Protein AF-A0A0N4TDL9-F1 (afdb_monomer)

pLDDT: mean 81.54, std 11.07, range [31.95, 94.56]

Nearest PDB structures (foldseek):
  3tzg-assembly2_B  TM=3.498E-01  e=4.720E-01  Phocaeicola vulgatus ATCC 8482
  3tzg-assembly1_A  TM=3.501E-01  e=1.257E+00  Phocaeicola vulgatus ATCC 8482
  9e9r-assembly1_A  TM=4.525E-01  e=6.642E+00  Homo sapiens
  6ehc-assembly1_A  TM=2.429E-01  e=1.605E+00  Vibrio cholerae O395

Secondary structure (DSSP, 8-state):
----S----EEEEEEETTTTEEEEEEE-SS-EEEEEEEEEEETTEEEEEEEEEEEEETTEEEEEEEEEEEEE-SSEEEEEEEEEE-TT-SS--EEEEEEEEETTTTEEEEEEEEESSSSS-EEEEEEEETTTTEEEEEEEEE-SSEEEEEEEEEEEETTTEEEEEEEEEEEETTSPPEEEEEEEEE------

Structure (mmCIF, N/CA/C/O backbone):
data_AF-A0A0N4TDL9-F1
#
_entry.id   AF-A0A0N4TDL9-F1
#
loop_
_atom_site.group_PDB
_atom_site.id
_atom_site.type_symbol
_atom_site.label_atom_id
_atom_site.label_alt_id
_atom_site.label_comp_id
_atom_site.label_asym_id
_atom_site.label_entity_id
_atom_site.label_seq_id
_atom_site.pdbx_PDB_ins_code
_atom_site.Cartn_x
_atom_site.Cartn_y
_atom_site.Cartn_z
_atom_site.occupancy
_atom_site.B_iso_or_equiv
_atom_site.auth_seq_id
_atom_site.auth_comp_id
_atom_site.auth_asym_id
_atom_site.auth_atom_id
_atom_site.pdbx_PDB_model_num
ATOM 1 N N . PRO A 1 1 ? -12.639 6.638 -29.081 1.00 31.95 1 PRO A N 1
ATOM 2 C CA . PRO A 1 1 ? -12.312 5.219 -29.377 1.00 31.95 1 PRO A CA 1
ATOM 3 C C . PRO A 1 1 ? -10.874 5.099 -29.918 1.00 31.95 1 PRO A C 1
ATOM 5 O O . PRO A 1 1 ? -10.588 5.668 -30.962 1.00 31.95 1 PRO A O 1
ATOM 8 N N . GLY A 1 2 ? -9.960 4.449 -29.181 1.00 37.47 2 GLY A N 1
ATOM 9 C CA . GLY A 1 2 ? -8.575 4.229 -29.645 1.00 37.47 2 GLY A CA 1
ATOM 10 C C . GLY A 1 2 ? -7.438 4.564 -28.669 1.00 37.47 2 GLY A C 1
ATOM 11 O O . GLY A 1 2 ? -6.283 4.583 -29.080 1.00 37.47 2 GLY A O 1
ATOM 12 N N . SER A 1 3 ? -7.702 4.826 -27.384 1.00 38.72 3 SER A N 1
ATOM 13 C CA . SER A 1 3 ? -6.607 4.995 -26.418 1.00 38.72 3 SER A CA 1
ATOM 14 C C . SER A 1 3 ? -6.034 3.618 -26.059 1.00 38.72 3 SER A C 1
ATOM 16 O O . SER A 1 3 ? -6.707 2.830 -25.406 1.00 38.72 3 SER A O 1
ATOM 18 N N . LYS A 1 4 ? -4.795 3.331 -26.486 1.00 46.41 4 LYS A N 1
ATOM 19 C CA . LYS A 1 4 ? -4.011 2.137 -26.092 1.00 46.41 4 LYS A CA 1
ATOM 20 C C . LYS A 1 4 ? -3.550 2.165 -24.623 1.00 46.41 4 LYS A C 1
ATOM 22 O O . LYS A 1 4 ? -2.832 1.274 -24.191 1.00 46.41 4 LYS A O 1
ATOM 27 N N . ILE A 1 5 ? -3.926 3.201 -23.876 1.00 48.03 5 ILE A N 1
ATOM 28 C CA . ILE A 1 5 ? -3.503 3.435 -22.498 1.00 48.03 5 ILE A CA 1
ATOM 29 C C . ILE A 1 5 ? -4.694 3.106 -21.605 1.00 48.03 5 ILE A C 1
ATOM 31 O O . ILE A 1 5 ? -5.727 3.777 -21.670 1.00 48.03 5 ILE A O 1
ATOM 35 N N . ASN A 1 6 ? -4.554 2.065 -20.786 1.00 52.72 6 ASN A N 1
ATOM 36 C CA . ASN A 1 6 ? -5.502 1.782 -19.718 1.00 52.72 6 ASN A CA 1
ATOM 37 C C . ASN A 1 6 ? -5.513 2.989 -18.771 1.00 52.72 6 ASN A C 1
ATOM 39 O O . ASN A 1 6 ? -4.489 3.298 -18.189 1.00 52.72 6 ASN A O 1
ATOM 43 N N . ARG A 1 7 ? -6.633 3.706 -18.634 1.00 57.78 7 ARG A N 1
ATOM 44 C CA . ARG A 1 7 ? -6.722 4.902 -17.767 1.00 57.78 7 ARG A CA 1
ATOM 45 C C . ARG A 1 7 ? -7.105 4.564 -16.324 1.00 57.78 7 ARG A C 1
ATOM 47 O O . ARG A 1 7 ? -7.424 5.463 -15.553 1.00 57.78 7 ARG A O 1
ATOM 54 N N . LYS A 1 8 ? -7.130 3.276 -15.972 1.00 66.06 8 LYS A N 1
ATOM 55 C CA . LYS A 1 8 ? -7.526 2.811 -14.646 1.00 66.06 8 LYS A CA 1
ATOM 56 C C . LYS A 1 8 ? -6.423 3.107 -13.630 1.00 66.06 8 LYS A C 1
ATOM 58 O O . LYS A 1 8 ? -5.281 2.689 -13.813 1.00 66.06 8 LYS A O 1
ATOM 63 N N . ILE A 1 9 ? -6.802 3.790 -12.556 1.00 62.84 9 ILE A N 1
ATOM 64 C CA . ILE A 1 9 ? -6.035 3.874 -11.316 1.00 62.84 9 ILE A CA 1
ATOM 65 C C . ILE A 1 9 ? -6.895 3.210 -10.239 1.00 62.84 9 ILE A C 1
ATOM 67 O O . ILE A 1 9 ? -8.047 3.596 -10.059 1.00 62.84 9 ILE A O 1
ATOM 71 N N . GLU A 1 10 ? -6.367 2.191 -9.571 1.00 69.06 10 GLU A N 1
ATOM 72 C CA . GLU A 1 10 ? -7.054 1.449 -8.511 1.00 69.06 10 GLU A CA 1
ATOM 73 C C . GLU A 1 10 ? -6.079 1.172 -7.374 1.00 69.06 10 GLU A C 1
ATOM 75 O O . GLU A 1 10 ? -4.903 0.892 -7.604 1.00 69.06 10 GLU A O 1
ATOM 80 N N . THR A 1 11 ? -6.576 1.267 -6.146 1.00 67.31 11 THR A N 1
ATOM 81 C CA . THR A 1 11 ? -5.824 0.923 -4.948 1.00 67.31 11 THR A CA 1
ATOM 82 C C . THR A 1 11 ? -6.687 0.047 -4.056 1.00 67.31 11 THR A C 1
ATOM 84 O O . THR A 1 11 ? -7.804 0.423 -3.714 1.00 67.31 11 THR A O 1
ATOM 87 N N . ASP A 1 12 ? -6.142 -1.091 -3.646 1.00 72.81 12 ASP A N 1
ATOM 88 C CA . ASP A 1 12 ? -6.789 -2.051 -2.760 1.00 72.81 12 ASP A CA 1
ATOM 89 C C . ASP A 1 12 ? -5.923 -2.265 -1.525 1.00 72.81 12 ASP A C 1
ATOM 91 O O . ASP A 1 12 ? -4.712 -2.471 -1.624 1.00 72.81 12 ASP A O 1
ATOM 95 N N . PHE A 1 13 ? -6.548 -2.266 -0.353 1.00 70.56 13 PHE A N 1
ATOM 96 C CA . PHE A 1 13 ? -5.873 -2.579 0.897 1.00 70.56 13 PHE A CA 1
ATOM 97 C C . PHE A 1 13 ? -6.724 -3.525 1.739 1.00 70.56 13 PHE A C 1
ATOM 99 O O . PHE A 1 13 ? -7.882 -3.240 2.042 1.00 70.56 13 PHE A O 1
ATOM 106 N N . GLU A 1 14 ? -6.136 -4.646 2.143 1.00 77.19 14 GLU A N 1
ATOM 107 C CA . GLU A 1 14 ? -6.742 -5.609 3.053 1.00 77.19 14 GLU A CA 1
ATOM 108 C C . GLU A 1 14 ? -5.724 -5.977 4.133 1.00 77.19 14 GLU A C 1
ATOM 110 O O . GLU A 1 14 ? -4.694 -6.589 3.855 1.00 77.19 14 GLU A O 1
ATOM 115 N N . ILE A 1 15 ? -6.044 -5.667 5.387 1.00 71.94 15 ILE A N 1
ATOM 116 C CA . ILE A 1 15 ? -5.431 -6.325 6.537 1.00 71.94 15 ILE A CA 1
ATOM 117 C C . ILE A 1 15 ? -6.523 -7.063 7.296 1.00 71.94 15 ILE A C 1
ATOM 119 O O . ILE A 1 15 ? -7.569 -6.509 7.634 1.00 71.94 15 ILE A O 1
ATOM 123 N N . SER A 1 16 ? -6.293 -8.337 7.574 1.00 75.06 16 SER A N 1
ATOM 124 C CA . SER A 1 16 ? -7.207 -9.127 8.381 1.00 75.06 16 SER A CA 1
ATOM 125 C C . SER A 1 16 ? -6.406 -9.938 9.376 1.00 75.06 16 SER A C 1
ATOM 127 O O . SER A 1 16 ? -5.827 -10.963 9.032 1.00 75.06 16 SER A O 1
ATOM 129 N N . ILE A 1 17 ? -6.386 -9.484 10.629 1.00 71.50 17 ILE A N 1
ATOM 130 C CA . ILE A 1 17 ? -5.764 -10.234 11.724 1.00 71.50 17 ILE A CA 1
ATOM 131 C C . ILE A 1 17 ? -6.494 -11.569 11.963 1.00 71.50 17 ILE A C 1
ATOM 133 O O . ILE A 1 17 ? -5.815 -12.595 12.004 1.00 71.50 17 ILE A O 1
ATOM 137 N N . PRO A 1 18 ? -7.846 -11.632 12.010 1.00 76.81 18 PRO A N 1
ATOM 138 C C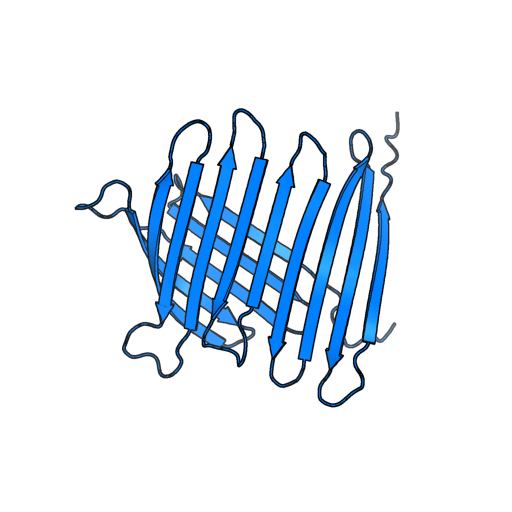A . PRO A 1 18 ? -8.546 -12.904 12.200 1.00 76.81 18 PRO A CA 1
ATOM 139 C C . PRO A 1 18 ? -8.303 -13.899 11.062 1.00 76.81 18 PRO A C 1
ATOM 141 O O . PRO A 1 18 ? -8.130 -15.089 11.308 1.00 76.81 18 PRO A O 1
ATOM 144 N N . ARG A 1 19 ? -8.256 -13.414 9.812 1.00 79.44 19 ARG A N 1
ATOM 145 C CA . ARG A 1 19 ? -7.985 -14.253 8.632 1.00 79.44 19 ARG A CA 1
ATOM 146 C C . ARG A 1 19 ? -6.494 -14.399 8.332 1.00 79.44 19 ARG A C 1
ATOM 148 O O . ARG A 1 19 ? -6.149 -15.064 7.363 1.00 79.44 19 ARG A O 1
ATOM 155 N N . LYS A 1 20 ? -5.630 -13.781 9.143 1.00 83.19 20 LYS A N 1
ATOM 156 C CA . LYS A 1 20 ? -4.173 -13.770 8.993 1.00 83.19 20 LYS A CA 1
ATOM 157 C C . LYS A 1 20 ? -3.726 -13.431 7.568 1.00 83.19 20 LYS A C 1
ATOM 159 O O . LYS A 1 20 ? -2.914 -14.140 6.982 1.00 83.19 20 LYS A O 1
ATOM 164 N N . LYS A 1 21 ? -4.264 -12.350 7.010 1.00 85.44 21 LYS A N 1
ATOM 165 C CA . LYS A 1 21 ? -4.047 -11.962 5.614 1.00 85.44 21 LYS A CA 1
ATOM 166 C C . LYS A 1 21 ? -3.616 -10.507 5.502 1.00 85.44 21 LYS A C 1
ATOM 168 O O . LYS A 1 21 ? -4.143 -9.651 6.216 1.00 85.44 21 LYS A O 1
ATOM 173 N N . LEU A 1 22 ? -2.694 -10.250 4.581 1.00 82.81 22 LEU A N 1
ATOM 174 C CA . LEU A 1 22 ? -2.284 -8.921 4.159 1.00 82.81 22 LEU A CA 1
ATOM 175 C C . LEU A 1 22 ? -2.278 -8.856 2.629 1.00 82.81 22 LEU A C 1
ATOM 177 O O . LEU A 1 22 ? -1.624 -9.667 1.976 1.00 82.81 22 LEU A O 1
ATOM 181 N N . LYS A 1 23 ? -2.950 -7.852 2.071 1.00 87.31 23 LYS A N 1
ATOM 182 C CA . LYS A 1 23 ? -2.897 -7.534 0.648 1.00 87.31 23 LYS A CA 1
ATOM 183 C C . LYS A 1 23 ? -2.836 -6.025 0.438 1.00 87.31 23 LYS A C 1
ATOM 185 O O . LYS A 1 23 ? -3.607 -5.277 1.034 1.00 87.31 23 LYS A O 1
ATOM 190 N N . VAL A 1 24 ? -1.947 -5.594 -0.445 1.00 84.56 24 VAL A N 1
ATOM 191 C CA . VAL A 1 24 ? -1.867 -4.221 -0.952 1.00 84.56 24 VAL A CA 1
ATOM 192 C C . VAL A 1 24 ? -1.822 -4.312 -2.470 1.00 84.56 24 VAL A C 1
ATOM 194 O O . VAL A 1 24 ? -1.026 -5.071 -3.010 1.00 84.56 24 VAL A O 1
ATOM 197 N N . GLY A 1 25 ? -2.672 -3.582 -3.173 1.00 83.81 25 GLY A N 1
ATOM 198 C CA . GLY A 1 25 ? -2.687 -3.529 -4.630 1.00 83.81 25 GLY A CA 1
ATOM 199 C C . GLY A 1 25 ? -2.702 -2.086 -5.094 1.00 83.81 25 GLY A C 1
ATOM 200 O O . GLY A 1 25 ? -3.492 -1.298 -4.594 1.00 83.81 25 GLY A O 1
ATOM 201 N N . ILE A 1 26 ? -1.842 -1.747 -6.046 1.00 78.81 26 ILE A N 1
ATOM 202 C CA . ILE A 1 26 ? -1.839 -0.472 -6.754 1.00 78.81 26 ILE A CA 1
ATOM 203 C C . ILE A 1 26 ? -1.780 -0.797 -8.240 1.00 78.81 26 ILE A C 1
ATOM 205 O O . ILE A 1 26 ? -0.814 -1.380 -8.731 1.00 78.81 26 ILE A O 1
ATOM 209 N N . ILE A 1 27 ? -2.819 -0.414 -8.966 1.00 77.88 27 ILE A N 1
ATOM 210 C CA . ILE A 1 27 ? -2.884 -0.519 -10.417 1.00 77.88 27 ILE A CA 1
ATOM 211 C C . ILE A 1 27 ? -2.891 0.898 -10.957 1.00 77.88 27 ILE A C 1
ATOM 213 O O . ILE A 1 27 ? -3.722 1.717 -10.579 1.00 77.88 27 ILE A O 1
ATOM 217 N N . THR A 1 28 ? -1.962 1.183 -11.854 1.00 70.12 28 THR A N 1
ATOM 218 C CA . THR A 1 28 ? -1.887 2.437 -12.602 1.00 70.12 28 THR A CA 1
ATOM 219 C C . THR A 1 28 ? -1.857 2.121 -14.100 1.00 70.12 28 THR A C 1
ATOM 221 O O . THR A 1 28 ? -1.608 0.972 -14.477 1.00 70.12 28 THR A O 1
ATOM 224 N N . PRO A 1 29 ? -2.024 3.122 -14.982 1.00 63.91 29 PRO A N 1
ATOM 225 C CA . PRO A 1 29 ? -1.897 2.947 -16.430 1.00 63.91 29 PRO A CA 1
ATOM 226 C C . PRO A 1 29 ? -0.600 2.290 -16.922 1.00 63.91 29 PRO A C 1
ATOM 228 O O . PRO A 1 29 ? -0.560 1.780 -18.039 1.00 63.91 29 PRO A O 1
ATOM 231 N N . ILE A 1 30 ? 0.460 2.341 -16.116 1.00 70.81 30 ILE A N 1
ATOM 232 C CA . ILE A 1 30 ? 1.833 1.993 -16.506 1.00 70.81 30 ILE A CA 1
ATOM 233 C C . ILE A 1 30 ? 2.453 0.884 -15.656 1.00 70.81 30 ILE A C 1
ATOM 235 O O . ILE A 1 30 ? 3.438 0.279 -16.069 1.00 70.81 30 ILE A O 1
ATOM 239 N N . LYS A 1 31 ? 1.926 0.666 -14.450 1.00 76.69 31 LYS A N 1
ATOM 240 C CA . LYS A 1 31 ? 2.497 -0.231 -13.451 1.00 76.69 31 LYS A CA 1
ATOM 241 C C . LYS A 1 31 ? 1.403 -0.870 -12.629 1.00 76.69 31 LYS A C 1
ATOM 243 O O . LYS A 1 31 ? 0.516 -0.178 -12.127 1.00 76.69 31 LYS A O 1
ATOM 248 N N . THR A 1 32 ? 1.534 -2.172 -12.438 1.00 84.62 32 THR A N 1
ATOM 249 C CA . THR A 1 32 ? 0.777 -2.932 -11.447 1.00 84.62 32 THR A CA 1
ATOM 250 C C . THR A 1 32 ? 1.724 -3.375 -10.347 1.00 84.62 32 THR A C 1
ATOM 252 O O . THR A 1 32 ? 2.751 -3.982 -10.627 1.00 84.62 32 THR A O 1
ATOM 255 N N . ILE A 1 33 ? 1.387 -3.067 -9.099 1.00 87.50 33 ILE A N 1
ATOM 256 C CA . ILE A 1 33 ? 2.147 -3.450 -7.911 1.00 87.50 33 ILE A CA 1
ATOM 257 C C . ILE A 1 33 ? 1.178 -4.141 -6.966 1.00 87.50 33 ILE A C 1
ATOM 259 O O . ILE A 1 33 ? 0.213 -3.535 -6.513 1.00 87.50 33 ILE A O 1
ATOM 263 N N . VAL A 1 34 ? 1.421 -5.410 -6.668 1.00 90.12 34 VAL A N 1
ATOM 264 C CA . VAL A 1 34 ? 0.597 -6.183 -5.738 1.00 90.12 34 VAL A CA 1
ATOM 265 C C . VAL A 1 34 ? 1.497 -6.837 -4.711 1.00 90.12 34 VAL A C 1
ATOM 267 O O . VAL A 1 34 ? 2.401 -7.584 -5.058 1.00 90.12 34 VAL A O 1
ATOM 270 N N . LEU A 1 35 ? 1.231 -6.577 -3.443 1.00 89.75 35 LEU A N 1
ATOM 271 C CA . LEU A 1 35 ? 1.791 -7.291 -2.316 1.00 89.75 35 LEU A CA 1
ATOM 272 C C . LEU A 1 35 ? 0.715 -8.209 -1.752 1.00 89.75 35 LEU A C 1
ATOM 274 O O . LEU A 1 35 ? -0.365 -7.744 -1.399 1.00 89.75 35 LEU A O 1
ATOM 278 N N . ASP A 1 36 ? 1.006 -9.496 -1.652 1.00 91.81 36 ASP A N 1
ATOM 279 C CA . ASP A 1 36 ? 0.081 -10.478 -1.0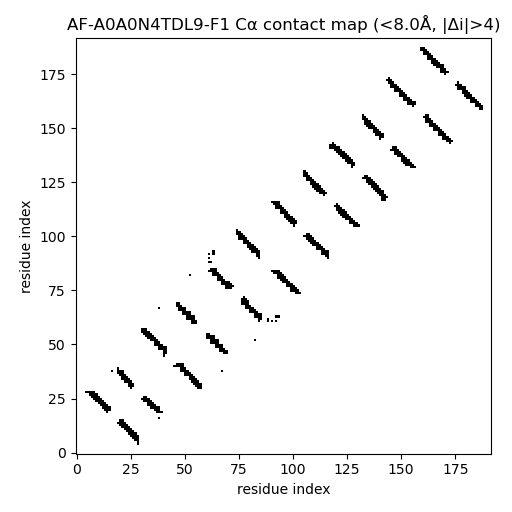92 1.00 91.81 36 ASP A CA 1
ATOM 280 C C . ASP A 1 36 ? 0.833 -11.428 -0.167 1.00 91.81 36 ASP A C 1
ATOM 282 O O . ASP A 1 36 ? 1.929 -11.888 -0.493 1.00 91.81 36 ASP A O 1
ATOM 286 N N . GLY A 1 37 ? 0.253 -11.741 0.983 1.00 88.06 37 GLY A N 1
ATOM 287 C CA . GLY A 1 37 ? 0.777 -12.795 1.826 1.00 88.06 37 GLY A CA 1
ATOM 288 C C . GLY A 1 37 ? -0.033 -13.052 3.082 1.00 88.06 37 GLY A C 1
ATOM 289 O O . GLY A 1 37 ? -0.941 -12.314 3.475 1.00 88.06 37 GLY A O 1
ATOM 290 N N . ASN A 1 38 ? 0.325 -14.160 3.718 1.00 88.38 38 ASN A N 1
ATOM 291 C CA . ASN A 1 38 ? -0.327 -14.630 4.927 1.00 88.38 38 ASN A CA 1
ATOM 292 C C . ASN A 1 38 ? 0.528 -14.306 6.151 1.00 88.38 38 ASN A C 1
ATOM 294 O O . ASN A 1 38 ? 1.759 -14.273 6.093 1.00 88.38 38 ASN A O 1
ATOM 298 N N . LEU A 1 39 ? -0.145 -14.086 7.272 1.00 86.00 39 LEU A N 1
ATOM 299 C CA . LEU A 1 39 ? 0.456 -13.808 8.567 1.00 86.00 39 LEU A CA 1
ATOM 300 C C . LEU A 1 39 ? 0.574 -15.106 9.372 1.00 86.00 39 LEU A C 1
ATOM 302 O O . LEU A 1 39 ? -0.351 -15.915 9.446 1.00 86.00 39 LEU A O 1
ATOM 306 N N . GLN A 1 40 ? 1.707 -15.300 10.030 1.00 87.38 40 GLN A N 1
ATOM 307 C CA . GLN A 1 40 ? 1.957 -16.420 10.928 1.00 87.38 40 GLN A CA 1
ATOM 308 C C . GLN A 1 40 ? 2.390 -15.867 12.278 1.00 87.38 40 GLN A C 1
ATOM 310 O O . GLN A 1 40 ? 3.424 -15.220 12.394 1.00 87.38 40 GLN A O 1
ATOM 315 N N . GLN A 1 41 ? 1.578 -16.095 13.307 1.00 82.81 41 GLN A N 1
ATOM 316 C CA . GLN A 1 41 ? 1.876 -15.610 14.652 1.00 82.81 41 GLN A CA 1
ATOM 317 C C . GLN A 1 41 ? 3.151 -16.272 15.184 1.00 82.81 41 GLN A C 1
ATOM 319 O O . GLN A 1 41 ? 3.290 -17.496 15.118 1.00 82.81 41 GLN A O 1
ATOM 324 N N . MET A 1 42 ? 4.071 -15.471 15.717 1.00 83.12 42 MET A N 1
ATOM 325 C CA . MET A 1 42 ? 5.332 -15.972 16.253 1.00 83.12 42 MET A CA 1
ATOM 326 C C . MET A 1 42 ? 5.134 -16.502 17.677 1.00 83.12 42 MET A C 1
ATOM 328 O O . MET A 1 42 ? 4.623 -15.809 18.552 1.00 83.12 42 MET A O 1
ATOM 332 N N . GLN A 1 43 ? 5.579 -17.736 17.934 1.00 72.06 43 GLN A N 1
ATOM 333 C CA . GLN A 1 43 ? 5.397 -18.396 19.237 1.00 72.06 43 GLN A CA 1
ATOM 334 C C . GLN A 1 43 ? 6.137 -17.688 20.385 1.00 72.06 43 GLN A C 1
ATOM 336 O O . GLN A 1 43 ? 5.674 -17.707 21.519 1.00 72.06 43 GLN A O 1
ATOM 341 N N . GLN A 1 44 ? 7.278 -17.056 20.094 1.00 71.12 44 GLN A N 1
ATOM 342 C CA . GLN A 1 44 ? 8.130 -16.398 21.094 1.00 71.12 44 GLN A CA 1
ATOM 343 C C . GLN A 1 44 ? 7.786 -14.913 21.304 1.00 71.12 44 GLN A C 1
ATOM 345 O O . GLN A 1 44 ? 8.206 -14.317 22.292 1.00 71.12 44 GLN A O 1
ATOM 350 N N . GLN A 1 45 ? 7.024 -14.309 20.388 1.00 71.38 45 GLN A N 1
ATOM 351 C CA . GLN A 1 45 ? 6.620 -12.902 20.415 1.00 71.38 45 GLN A CA 1
ATOM 352 C C . GLN A 1 45 ? 5.151 -12.826 20.002 1.00 71.38 45 GLN A C 1
ATOM 354 O O . GLN A 1 45 ? 4.833 -12.646 18.833 1.00 71.38 45 GLN A O 1
ATOM 359 N N . LEU A 1 46 ? 4.246 -12.991 20.972 1.00 67.75 46 LEU A N 1
ATOM 360 C CA . LEU A 1 46 ? 2.804 -13.170 20.735 1.00 67.75 46 LEU A CA 1
ATOM 361 C C . LEU A 1 46 ? 2.133 -12.025 19.952 1.00 67.75 46 LEU A C 1
ATOM 363 O O . LEU A 1 46 ? 1.051 -12.232 19.402 1.00 67.75 46 LEU A O 1
ATOM 367 N N . ASN A 1 47 ? 2.781 -10.858 19.879 1.00 75.31 47 ASN A N 1
ATOM 368 C CA . ASN A 1 47 ? 2.308 -9.656 19.189 1.00 75.31 47 ASN A CA 1
ATOM 369 C C . ASN A 1 47 ? 2.978 -9.414 17.822 1.00 75.31 47 ASN A C 1
ATOM 371 O O . ASN A 1 47 ? 2.646 -8.436 17.147 1.00 75.31 47 ASN A O 1
ATOM 375 N N . ASP A 1 48 ? 3.882 -10.301 17.406 1.00 85.19 48 ASP A N 1
ATOM 376 C CA . ASP A 1 48 ? 4.579 -10.221 16.127 1.00 85.19 48 ASP A CA 1
ATOM 377 C C . ASP A 1 48 ? 4.119 -11.368 15.215 1.00 85.19 48 ASP A C 1
ATOM 379 O O . ASP A 1 48 ? 3.881 -12.506 15.639 1.00 85.19 48 ASP A O 1
ATOM 383 N N . TYR A 1 49 ? 3.986 -11.058 13.928 1.00 87.62 49 TYR A N 1
ATOM 384 C CA . TYR A 1 49 ? 3.619 -12.019 12.899 1.00 87.62 49 TYR A CA 1
ATOM 385 C C . TYR A 1 49 ? 4.731 -12.080 11.862 1.00 87.62 49 TYR A C 1
ATOM 387 O O . TYR A 1 49 ? 5.035 -11.082 11.207 1.00 87.62 49 TYR A O 1
ATOM 395 N N . ALA A 1 50 ? 5.306 -13.262 11.677 1.00 90.94 50 ALA A N 1
ATOM 396 C CA . ALA A 1 50 ? 6.127 -13.540 10.514 1.00 90.94 50 ALA A CA 1
ATOM 397 C C . ALA A 1 50 ? 5.229 -13.584 9.272 1.00 90.94 50 ALA A C 1
ATOM 399 O O . ALA A 1 50 ? 4.063 -13.986 9.339 1.00 90.94 50 ALA A O 1
ATOM 400 N N . THR A 1 51 ? 5.753 -13.167 8.130 1.00 90.75 51 THR A N 1
ATOM 401 C CA . THR A 1 51 ? 5.024 -13.248 6.871 1.00 90.75 51 THR A CA 1
ATOM 402 C C . THR A 1 51 ? 5.973 -13.506 5.717 1.00 90.75 51 THR A C 1
ATOM 404 O O . THR A 1 51 ? 7.061 -12.937 5.647 1.00 90.75 51 THR A O 1
ATOM 407 N N . ASN A 1 52 ? 5.539 -14.369 4.807 1.00 91.50 52 ASN A N 1
ATOM 408 C CA . ASN A 1 52 ? 6.160 -14.541 3.507 1.00 91.50 52 ASN A CA 1
ATOM 409 C C . ASN A 1 52 ? 5.243 -13.851 2.506 1.00 91.50 52 ASN A C 1
ATOM 411 O O . ASN A 1 52 ? 4.066 -14.206 2.376 1.00 91.50 52 ASN A O 1
ATOM 415 N N . LEU A 1 53 ? 5.784 -12.847 1.834 1.00 91.69 53 LEU A N 1
ATOM 416 C CA . LEU A 1 53 ? 5.042 -12.001 0.920 1.00 91.69 53 LEU A CA 1
ATOM 417 C C . LEU A 1 53 ? 5.489 -12.275 -0.507 1.00 91.69 53 LEU A C 1
ATOM 419 O O . LEU A 1 53 ? 6.675 -12.445 -0.802 1.00 91.69 53 LEU A O 1
ATOM 423 N N . LYS A 1 54 ? 4.516 -12.250 -1.404 1.00 92.44 54 LYS A N 1
ATOM 424 C CA . LYS A 1 54 ? 4.710 -12.215 -2.839 1.00 92.44 54 LYS A CA 1
ATOM 425 C C . LYS A 1 54 ? 4.476 -10.781 -3.298 1.00 92.44 54 LYS A C 1
ATOM 427 O O . LYS A 1 54 ? 3.342 -10.309 -3.309 1.00 92.44 54 LYS A O 1
ATOM 432 N N . LEU A 1 55 ? 5.553 -10.096 -3.664 1.00 92.19 55 LEU A N 1
ATOM 433 C CA . LEU A 1 55 ? 5.483 -8.820 -4.365 1.00 92.19 55 LEU A CA 1
ATOM 434 C C . LEU A 1 55 ? 5.458 -9.105 -5.867 1.00 92.19 55 LEU A C 1
ATOM 436 O O . LEU A 1 55 ? 6.349 -9.760 -6.401 1.00 92.19 55 LEU A O 1
ATOM 440 N N . ILE A 1 56 ? 4.434 -8.620 -6.546 1.00 91.00 56 ILE A N 1
ATOM 441 C CA . ILE A 1 56 ? 4.237 -8.737 -7.983 1.00 91.00 56 ILE A CA 1
ATOM 442 C C . ILE A 1 56 ? 4.347 -7.334 -8.560 1.00 91.00 56 ILE A C 1
ATOM 444 O O . ILE A 1 56 ? 3.611 -6.441 -8.145 1.00 91.00 56 ILE A O 1
ATOM 448 N N . ILE A 1 57 ? 5.270 -7.143 -9.496 1.00 88.50 57 ILE A N 1
ATOM 449 C CA . ILE A 1 57 ? 5.401 -5.908 -10.265 1.00 88.50 57 ILE A CA 1
ATOM 450 C C . ILE A 1 57 ? 5.232 -6.268 -11.730 1.00 88.50 57 ILE A C 1
ATOM 452 O O . ILE A 1 57 ? 6.121 -6.880 -12.318 1.00 88.50 57 ILE A O 1
ATOM 456 N N . ASP A 1 58 ? 4.101 -5.871 -12.299 1.00 87.06 58 ASP A N 1
ATOM 457 C CA . ASP A 1 58 ? 3.641 -6.296 -13.619 1.00 87.06 58 ASP A CA 1
ATOM 458 C C . ASP A 1 58 ? 3.633 -7.833 -13.730 1.00 87.06 58 ASP A C 1
ATOM 460 O O . ASP A 1 58 ? 2.784 -8.493 -13.132 1.00 87.06 58 ASP A O 1
ATOM 464 N N . ASP A 1 59 ? 4.590 -8.411 -14.452 1.00 86.06 59 ASP A N 1
ATOM 465 C CA . ASP A 1 59 ? 4.785 -9.847 -14.653 1.00 86.06 59 ASP A CA 1
ATOM 466 C C . ASP A 1 59 ? 5.874 -10.456 -13.747 1.00 86.06 59 ASP A C 1
ATOM 468 O O . ASP A 1 59 ? 6.010 -11.680 -13.662 1.00 86.06 59 ASP A O 1
ATOM 472 N N . LYS A 1 60 ? 6.643 -9.625 -13.036 1.00 88.12 60 LYS A N 1
ATOM 473 C CA . LYS A 1 60 ? 7.755 -10.063 -12.183 1.00 88.12 60 LYS A CA 1
ATOM 474 C C . LYS A 1 60 ? 7.293 -10.372 -10.771 1.00 88.12 60 LYS A C 1
ATOM 476 O O . LYS A 1 60 ? 6.505 -9.638 -10.182 1.00 88.12 60 LYS A O 1
ATOM 481 N N . VAL A 1 61 ? 7.850 -11.437 -10.201 1.00 90.38 61 VAL A N 1
ATOM 482 C CA . VAL A 1 61 ? 7.531 -11.913 -8.853 1.00 90.38 61 VAL A CA 1
ATOM 483 C C . VAL A 1 61 ? 8.774 -11.874 -7.973 1.00 90.38 61 VAL A C 1
ATOM 485 O O . VAL A 1 61 ? 9.812 -12.427 -8.330 1.00 90.38 61 VAL A O 1
ATOM 488 N N . TYR A 1 62 ? 8.628 -11.289 -6.789 1.00 90.69 62 TYR A N 1
ATOM 489 C CA . TYR A 1 62 ? 9.645 -11.185 -5.752 1.00 90.69 62 TYR A CA 1
ATOM 490 C C . TYR A 1 62 ? 9.114 -11.834 -4.477 1.00 90.69 62 TYR A C 1
ATOM 492 O O . TYR A 1 62 ? 7.984 -11.575 -4.057 1.00 90.69 62 TYR A O 1
ATOM 500 N N . ILE A 1 63 ? 9.932 -12.686 -3.866 1.00 92.81 63 ILE A N 1
ATOM 501 C CA . ILE A 1 63 ? 9.604 -13.346 -2.603 1.00 92.81 63 ILE A CA 1
ATOM 502 C C . ILE A 1 63 ? 10.309 -12.600 -1.480 1.00 92.81 63 ILE A C 1
ATOM 504 O O . ILE A 1 63 ? 11.536 -12.455 -1.496 1.00 92.81 63 ILE A O 1
ATOM 508 N N . LEU A 1 64 ? 9.522 -12.118 -0.524 1.00 93.69 64 LEU A N 1
ATOM 509 C CA . LEU A 1 64 ? 9.999 -11.339 0.607 1.00 93.69 64 LEU A CA 1
ATOM 510 C C . LEU A 1 64 ? 9.686 -12.071 1.908 1.00 93.69 64 LEU A C 1
ATOM 512 O O . LEU A 1 64 ? 8.585 -12.594 2.075 1.00 93.69 64 LEU A O 1
ATOM 516 N N . ASP A 1 65 ? 10.622 -12.019 2.846 1.00 93.50 65 ASP A N 1
ATOM 517 C CA . ASP A 1 65 ? 10.355 -12.357 4.239 1.00 93.50 65 ASP A CA 1
ATOM 518 C C . ASP A 1 65 ? 10.165 -11.063 5.023 1.00 93.50 65 ASP A C 1
ATOM 520 O O . ASP A 1 65 ? 10.931 -10.102 4.875 1.00 93.50 65 ASP A O 1
ATOM 524 N N . GLY A 1 66 ? 9.135 -11.033 5.860 1.00 92.31 66 GLY A N 1
ATOM 525 C CA . GLY A 1 66 ? 8.784 -9.865 6.640 1.00 92.31 66 GLY A CA 1
ATOM 526 C C . GLY A 1 66 ? 8.264 -10.187 8.026 1.00 92.31 66 GLY A C 1
ATOM 527 O O . GLY A 1 66 ? 7.956 -11.328 8.373 1.00 92.31 66 GLY A O 1
ATOM 528 N N . ILE A 1 67 ? 8.174 -9.130 8.824 1.00 92.62 67 ILE A N 1
ATOM 529 C CA . ILE A 1 67 ? 7.617 -9.157 10.172 1.00 92.62 67 ILE A CA 1
ATOM 530 C C . ILE A 1 67 ? 6.627 -8.005 10.284 1.00 92.62 67 ILE A C 1
ATOM 532 O O . ILE A 1 67 ? 6.994 -6.840 10.103 1.00 92.62 67 ILE A O 1
ATOM 536 N N . LEU A 1 68 ? 5.378 -8.341 10.591 1.00 91.12 68 LEU A N 1
ATOM 537 C CA . LEU A 1 68 ? 4.349 -7.400 11.004 1.00 91.12 68 LEU A CA 1
ATOM 538 C C . LEU A 1 68 ? 4.370 -7.302 12.529 1.00 91.12 68 LEU A C 1
ATOM 540 O O . LEU A 1 68 ? 4.106 -8.283 13.222 1.00 91.12 68 LEU A O 1
ATOM 544 N N . LYS A 1 69 ? 4.653 -6.107 13.038 1.00 91.38 69 LYS A N 1
ATOM 545 C CA . LYS A 1 69 ? 4.658 -5.798 14.466 1.00 91.38 69 LYS A CA 1
ATOM 546 C C . LYS A 1 69 ? 3.447 -4.976 14.842 1.00 91.38 69 LYS A C 1
ATOM 548 O O . LYS A 1 69 ? 3.118 -3.995 14.169 1.00 91.38 69 LYS A O 1
ATOM 553 N N . ILE A 1 70 ? 2.842 -5.332 15.963 1.00 88.38 70 ILE A N 1
ATOM 554 C CA . ILE A 1 70 ? 1.886 -4.474 16.648 1.00 88.38 70 ILE A CA 1
ATOM 555 C C . ILE A 1 70 ? 2.685 -3.492 17.509 1.00 88.38 70 ILE A C 1
ATOM 557 O O . ILE A 1 70 ? 3.268 -3.877 18.519 1.00 88.38 70 ILE A O 1
ATOM 561 N N . THR A 1 71 ? 2.730 -2.220 17.122 1.00 88.62 71 THR A N 1
ATOM 562 C CA . THR A 1 71 ? 3.507 -1.202 17.852 1.00 88.62 71 THR A CA 1
ATOM 563 C C . THR A 1 71 ? 2.671 -0.473 18.901 1.00 88.62 71 THR A C 1
ATOM 565 O O . THR A 1 71 ? 3.214 -0.012 19.904 1.00 88.62 71 THR A O 1
ATOM 568 N N . LYS A 1 72 ? 1.349 -0.386 18.704 1.00 88.06 72 LYS A N 1
ATOM 569 C CA . LYS A 1 72 ? 0.399 0.167 19.679 1.00 88.06 72 LYS A CA 1
ATOM 570 C C . LYS A 1 72 ? -0.968 -0.501 19.537 1.00 88.06 72 LYS A C 1
ATOM 572 O O . LYS A 1 72 ? -1.431 -0.711 18.418 1.00 88.06 72 LYS A O 1
ATOM 577 N N . GLN A 1 73 ? -1.624 -0.782 20.661 1.00 84.44 73 GLN A N 1
ATOM 578 C CA . GLN A 1 73 ? -3.000 -1.283 20.730 1.00 84.44 73 GLN A CA 1
ATOM 579 C C . GLN A 1 73 ? -3.817 -0.492 21.752 1.00 84.44 73 GLN A C 1
ATOM 581 O O . GLN A 1 73 ? -3.285 -0.060 22.774 1.00 84.44 73 GLN A O 1
ATOM 586 N N . GLY A 1 74 ? -5.106 -0.301 21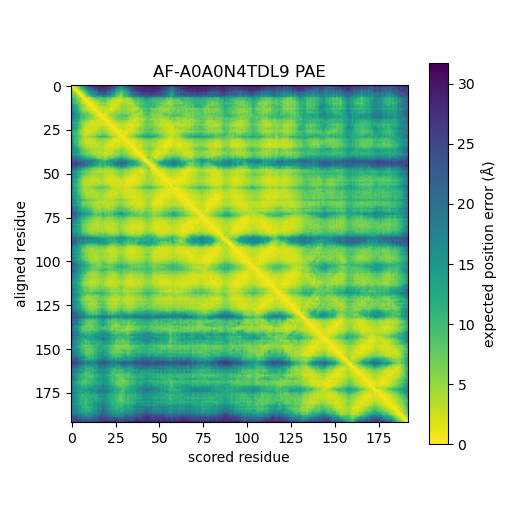.467 1.00 84.69 74 GLY A N 1
ATOM 587 C CA . GLY A 1 74 ? -6.040 0.441 22.315 1.00 84.69 74 GLY A CA 1
ATOM 588 C C . GLY A 1 74 ? -6.935 1.351 21.480 1.00 84.69 74 GLY A C 1
ATOM 589 O O . GLY A 1 74 ? -7.440 0.937 20.437 1.00 84.69 74 GLY A O 1
ATOM 590 N N . GLU A 1 75 ? -7.105 2.604 21.912 1.00 85.75 75 GLU A N 1
ATOM 591 C CA . GLU A 1 75 ? -7.859 3.602 21.140 1.00 85.75 75 GLU A CA 1
ATOM 592 C C . GLU A 1 75 ? -7.239 3.824 19.757 1.00 85.75 75 GLU A C 1
ATOM 594 O O . GLU A 1 75 ? -7.927 3.765 18.743 1.00 85.75 75 GLU A O 1
ATOM 599 N N . LEU A 1 76 ? -5.921 4.027 19.714 1.00 88.56 76 LEU A N 1
ATOM 600 C CA . LEU A 1 76 ? -5.153 4.112 18.481 1.00 88.56 76 LEU A CA 1
ATOM 601 C C . LEU A 1 76 ? -4.340 2.836 18.301 1.00 88.56 76 LEU A C 1
ATOM 603 O O . LEU A 1 76 ? -3.457 2.548 19.112 1.00 88.56 76 LEU A O 1
ATOM 607 N N . ASN A 1 77 ? -4.612 2.119 17.221 1.00 89.06 77 ASN A N 1
ATOM 608 C CA . ASN A 1 77 ? -3.893 0.914 16.851 1.00 89.06 77 ASN A CA 1
ATOM 609 C C . ASN A 1 77 ? -2.879 1.251 15.759 1.00 8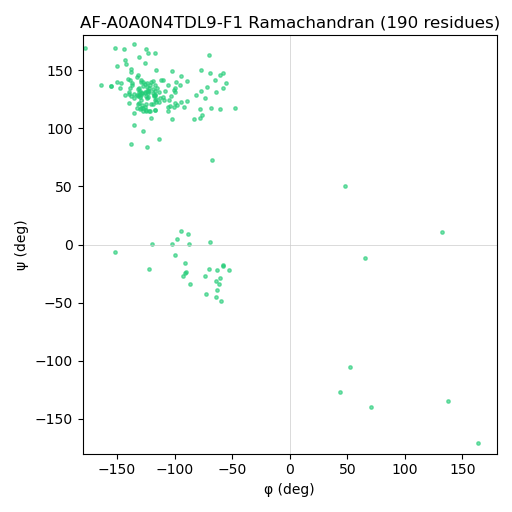9.06 77 ASN A C 1
ATOM 611 O O . ASN A 1 77 ? -3.218 1.944 14.800 1.00 89.06 77 ASN A O 1
ATOM 615 N N . LEU A 1 78 ? -1.646 0.774 15.917 1.00 91.94 78 LEU A N 1
ATOM 616 C CA . LEU A 1 78 ? -0.559 0.974 14.964 1.00 91.94 78 LEU A CA 1
ATOM 617 C C . LEU A 1 78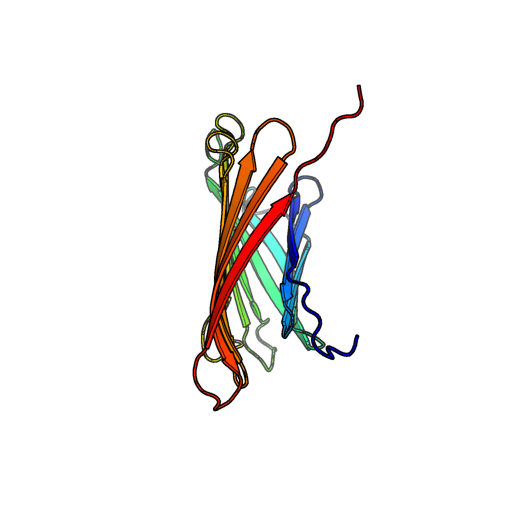 ? 0.108 -0.369 14.668 1.00 91.94 78 LEU A C 1
ATOM 619 O O . LEU A 1 78 ? 0.497 -1.109 15.576 1.00 91.94 78 LEU A O 1
ATOM 623 N N . TYR A 1 79 ? 0.230 -0.660 13.380 1.00 90.50 79 TYR A N 1
ATOM 624 C CA . TYR A 1 79 ? 0.855 -1.856 12.844 1.00 90.50 79 TYR A CA 1
ATOM 625 C C . TYR A 1 79 ? 1.964 -1.438 11.891 1.00 90.50 79 TYR A C 1
ATOM 627 O O . TYR A 1 79 ? 1.759 -0.556 11.058 1.00 90.50 79 TYR A O 1
ATOM 635 N N . LYS A 1 80 ? 3.123 -2.087 11.994 1.00 93.06 80 LYS A N 1
ATOM 636 C CA . LYS A 1 80 ? 4.263 -1.841 11.111 1.00 93.06 80 LYS A CA 1
ATOM 637 C C . LYS A 1 80 ? 4.767 -3.142 10.515 1.00 93.06 80 LYS A C 1
ATOM 639 O O . LYS A 1 80 ? 5.197 -4.033 11.241 1.00 93.06 80 LYS A O 1
ATOM 644 N N . LEU A 1 81 ? 4.745 -3.228 9.195 1.00 92.19 81 LEU A N 1
ATOM 645 C CA . LEU A 1 81 ? 5.360 -4.291 8.422 1.00 92.19 81 LEU A CA 1
ATOM 646 C C . LEU A 1 81 ? 6.696 -3.809 7.877 1.00 92.19 81 LEU A C 1
ATOM 648 O O . LEU A 1 81 ? 6.764 -2.756 7.248 1.00 92.19 81 LEU A O 1
ATOM 652 N N . ASN A 1 82 ? 7.729 -4.624 8.056 1.00 94.31 82 ASN A N 1
ATOM 653 C CA . ASN A 1 82 ? 8.955 -4.506 7.277 1.00 94.31 82 ASN A CA 1
ATOM 654 C C . ASN A 1 82 ? 9.202 -5.845 6.593 1.00 94.31 82 ASN A C 1
ATOM 656 O O . ASN A 1 82 ? 9.167 -6.883 7.259 1.00 94.31 82 ASN A O 1
ATOM 660 N N . ALA A 1 83 ? 9.452 -5.825 5.291 1.00 93.94 83 ALA A N 1
ATOM 661 C CA . ALA A 1 83 ? 9.760 -7.012 4.514 1.00 93.94 83 ALA A CA 1
ATOM 662 C C . ALA A 1 83 ? 10.901 -6.746 3.540 1.00 93.94 83 ALA A C 1
ATOM 664 O O . ALA A 1 83 ? 11.066 -5.636 3.039 1.00 93.94 83 ALA A O 1
ATOM 665 N N . ARG A 1 84 ? 11.695 -7.775 3.264 1.00 94.56 84 ARG A N 1
ATOM 666 C CA . ARG A 1 84 ? 12.825 -7.690 2.339 1.00 94.56 84 ARG A CA 1
ATOM 667 C C . ARG A 1 84 ? 12.960 -8.963 1.532 1.00 94.56 84 ARG A C 1
ATOM 669 O O . ARG A 1 84 ? 12.559 -10.033 1.985 1.00 94.56 84 ARG A O 1
ATOM 676 N N . SER A 1 85 ? 13.564 -8.847 0.357 1.00 92.06 85 SER A N 1
ATOM 677 C CA . SER A 1 85 ? 13.865 -10.005 -0.482 1.00 92.06 85 SER A CA 1
ATOM 678 C C . SER A 1 85 ? 14.681 -11.041 0.278 1.00 92.06 85 SER A C 1
ATOM 680 O O . SER A 1 85 ? 15.594 -10.704 1.037 1.00 92.06 85 SER A O 1
ATOM 682 N N . ILE A 1 86 ? 14.342 -12.312 0.067 1.00 89.19 86 ILE A N 1
ATOM 683 C CA . ILE A 1 86 ? 15.081 -13.430 0.654 1.00 89.19 86 ILE A CA 1
ATOM 684 C C . ILE A 1 86 ? 16.555 -13.375 0.234 1.00 89.19 86 ILE A C 1
ATOM 686 O O . ILE A 1 86 ? 16.880 -12.963 -0.879 1.00 89.19 86 ILE A O 1
ATOM 690 N N . ALA A 1 87 ? 17.458 -13.834 1.104 1.00 76.62 87 ALA A N 1
ATOM 691 C CA . ALA A 1 87 ? 18.908 -13.649 0.949 1.00 76.62 87 ALA A CA 1
ATOM 692 C C . ALA A 1 87 ? 19.510 -14.205 -0.361 1.00 76.62 87 ALA A C 1
ATOM 694 O O . ALA A 1 87 ? 20.613 -13.823 -0.736 1.00 76.62 87 ALA A O 1
ATOM 695 N N . LYS A 1 88 ? 18.805 -15.109 -1.053 1.00 72.06 88 LYS A N 1
ATOM 696 C CA . LYS A 1 88 ? 19.230 -15.713 -2.328 1.00 72.06 88 LYS A CA 1
ATOM 697 C C . LYS A 1 88 ? 18.611 -15.052 -3.567 1.00 72.06 88 LYS A C 1
ATOM 699 O O . LYS A 1 88 ? 18.792 -15.556 -4.671 1.00 72.06 88 LYS A O 1
ATOM 704 N N . SER A 1 89 ? 17.846 -13.975 -3.402 1.00 74.69 89 SER A N 1
ATOM 705 C CA . SER A 1 89 ? 17.241 -13.265 -4.527 1.00 74.69 89 SER A CA 1
ATOM 706 C C . SER A 1 89 ? 18.299 -12.493 -5.318 1.00 74.69 89 SER A C 1
ATOM 708 O O . SER A 1 89 ? 19.133 -11.802 -4.741 1.00 74.69 89 SER A O 1
ATOM 710 N N . VAL A 1 90 ? 18.232 -12.571 -6.649 1.00 73.00 90 VAL A N 1
ATOM 711 C CA . VAL A 1 90 ? 19.097 -11.809 -7.574 1.00 73.00 90 VAL A CA 1
ATOM 712 C C . VAL A 1 90 ? 18.753 -10.313 -7.560 1.00 73.00 90 VAL A C 1
ATOM 714 O O . VAL A 1 90 ? 19.566 -9.471 -7.926 1.00 73.00 90 VAL A O 1
ATOM 717 N N . THR A 1 91 ? 17.540 -9.972 -7.127 1.00 77.75 91 THR A N 1
ATOM 718 C CA . THR A 1 91 ? 17.030 -8.600 -7.052 1.00 77.75 91 THR A CA 1
ATOM 719 C C . THR A 1 91 ? 16.630 -8.271 -5.621 1.00 77.75 91 THR A C 1
ATOM 721 O O . THR A 1 91 ? 16.035 -9.101 -4.930 1.00 77.75 91 THR A O 1
ATOM 724 N N . ILE A 1 92 ? 16.979 -7.064 -5.174 1.00 87.44 92 ILE A N 1
ATOM 725 C CA . ILE A 1 92 ? 16.705 -6.590 -3.818 1.00 87.44 92 ILE A CA 1
ATOM 726 C C . ILE A 1 92 ? 15.477 -5.685 -3.869 1.00 87.44 92 ILE A C 1
ATOM 728 O O . ILE A 1 92 ? 15.489 -4.646 -4.515 1.00 87.44 92 ILE A O 1
ATOM 732 N N . ALA A 1 93 ? 14.429 -6.081 -3.164 1.00 90.62 93 ALA A N 1
ATOM 733 C CA . ALA A 1 93 ? 13.257 -5.265 -2.889 1.00 90.62 93 ALA A CA 1
ATOM 734 C C . ALA A 1 93 ? 13.043 -5.187 -1.380 1.00 90.62 93 ALA A C 1
ATOM 736 O O . ALA A 1 93 ? 13.183 -6.196 -0.676 1.00 90.62 93 ALA A O 1
ATOM 737 N N . GLU A 1 94 ? 12.688 -4.001 -0.902 1.00 93.25 94 GLU A N 1
ATOM 738 C CA . GLU A 1 94 ? 12.328 -3.746 0.490 1.00 93.25 94 GLU A CA 1
ATOM 739 C C . GLU A 1 94 ? 10.976 -3.054 0.556 1.00 93.25 94 GLU A C 1
ATOM 741 O O . GLU A 1 94 ? 10.662 -2.199 -0.266 1.00 93.25 94 GLU A O 1
ATOM 746 N N . ILE A 1 95 ? 10.161 -3.459 1.522 1.00 92.31 95 ILE A N 1
ATOM 747 C CA . ILE A 1 95 ? 8.842 -2.896 1.764 1.00 92.31 95 ILE A CA 1
ATOM 748 C C . ILE A 1 95 ? 8.762 -2.462 3.212 1.00 92.31 95 ILE A C 1
ATOM 750 O O . ILE A 1 95 ? 9.032 -3.252 4.122 1.00 92.31 95 ILE A O 1
ATOM 754 N N . THR A 1 96 ? 8.306 -1.231 3.408 1.00 93.31 96 THR A N 1
ATOM 755 C CA . THR A 1 96 ? 7.841 -0.748 4.706 1.00 93.31 96 THR A CA 1
ATOM 756 C C . THR A 1 96 ? 6.383 -0.353 4.577 1.00 93.31 96 THR A C 1
ATOM 758 O O . THR A 1 96 ? 5.983 0.302 3.617 1.00 93.31 96 THR A O 1
ATOM 761 N N . THR A 1 97 ? 5.557 -0.780 5.522 1.00 90.94 97 THR A N 1
ATOM 762 C CA . THR A 1 97 ? 4.146 -0.405 5.540 1.00 90.94 97 THR A CA 1
ATOM 763 C C . THR A 1 97 ? 3.695 -0.112 6.955 1.00 90.94 97 THR A C 1
ATOM 765 O O . THR A 1 97 ? 3.898 -0.930 7.852 1.00 90.94 97 THR A O 1
ATOM 768 N N . GLU A 1 98 ? 3.063 1.035 7.156 1.00 92.62 98 GLU A N 1
ATOM 769 C CA . GLU A 1 98 ? 2.481 1.438 8.428 1.00 92.62 98 GLU A CA 1
ATOM 770 C C . GLU A 1 98 ? 0.974 1.619 8.271 1.00 92.62 98 GLU A C 1
ATOM 772 O O . GLU A 1 98 ? 0.497 2.315 7.376 1.00 92.62 98 GLU A O 1
ATOM 777 N N . LEU A 1 99 ? 0.216 0.972 9.153 1.00 89.69 99 LEU A N 1
ATOM 778 C CA . LEU A 1 99 ? -1.222 1.155 9.263 1.00 89.69 99 LEU A CA 1
ATOM 779 C C . LEU A 1 99 ? -1.545 1.681 10.652 1.00 89.69 99 LEU A C 1
ATOM 781 O O . LEU A 1 99 ? -1.316 1.003 11.655 1.00 89.69 99 LEU A O 1
ATOM 785 N N . GLN A 1 100 ? -2.161 2.850 10.687 1.00 92.06 100 GLN A N 1
ATOM 786 C CA . GLN A 1 100 ? -2.700 3.462 11.886 1.00 92.06 100 GLN A CA 1
ATOM 787 C C . GLN A 1 100 ? -4.218 3.526 11.770 1.00 92.06 100 GLN A C 1
ATOM 789 O O . GLN A 1 100 ? -4.726 4.019 10.770 1.00 92.06 100 GLN A O 1
ATOM 794 N N . PHE A 1 101 ? -4.958 3.092 12.787 1.00 88.81 101 PHE A N 1
ATOM 795 C CA . PHE A 1 101 ? -6.406 3.296 12.812 1.00 88.81 101 PHE A CA 1
ATOM 796 C C . PHE A 1 101 ? -6.975 3.432 14.221 1.00 88.81 101 PHE A C 1
ATOM 798 O O . PHE A 1 101 ? -6.434 2.904 15.196 1.00 88.81 101 PHE A O 1
ATOM 805 N N . ASN A 1 102 ? -8.100 4.132 14.320 1.00 88.00 102 ASN A N 1
ATOM 806 C CA . ASN A 1 102 ? -8.878 4.278 15.542 1.00 88.00 102 ASN A CA 1
ATOM 807 C C . ASN A 1 102 ? -10.346 3.955 15.234 1.00 88.00 102 ASN A C 1
ATOM 809 O O . ASN A 1 102 ? -10.923 4.493 14.291 1.00 88.00 102 ASN A O 1
ATOM 813 N N . ILE A 1 103 ? -10.928 3.036 16.008 1.00 81.31 103 ILE A N 1
ATOM 814 C CA . ILE A 1 103 ? -12.319 2.589 15.833 1.00 81.31 103 ILE A CA 1
ATOM 815 C C . ILE A 1 103 ? -13.286 3.512 16.594 1.00 81.31 103 ILE A C 1
ATOM 817 O O . ILE A 1 103 ? -14.394 3.759 16.130 1.00 81.31 103 ILE A O 1
ATOM 821 N N . VAL A 1 104 ? -12.863 4.050 17.745 1.00 85.38 104 VAL A N 1
ATOM 822 C CA . VAL A 1 104 ? -13.671 4.932 18.608 1.00 85.38 104 VAL A CA 1
ATOM 823 C C . VAL A 1 104 ? -13.827 6.322 17.987 1.00 85.38 104 VAL A C 1
ATOM 825 O O . VAL A 1 104 ? -14.911 6.898 17.994 1.00 85.38 104 VAL A O 1
ATOM 828 N N . LYS A 1 105 ? -12.740 6.857 17.427 1.00 86.06 105 LYS A N 1
ATOM 829 C CA . LYS A 1 105 ? -12.708 8.067 16.600 1.00 86.06 105 LYS A CA 1
ATOM 830 C C . LYS A 1 105 ? -12.316 7.629 15.192 1.00 86.06 105 LYS A C 1
ATOM 832 O O . LYS A 1 105 ? -11.114 7.547 14.941 1.00 86.06 105 LYS A O 1
ATOM 837 N N . PRO A 1 106 ? -13.293 7.296 14.322 1.00 82.25 106 PRO A N 1
ATOM 838 C CA . PRO A 1 106 ? -13.031 6.714 13.016 1.00 82.25 106 PRO A CA 1
ATOM 839 C C . PRO A 1 106 ? -11.950 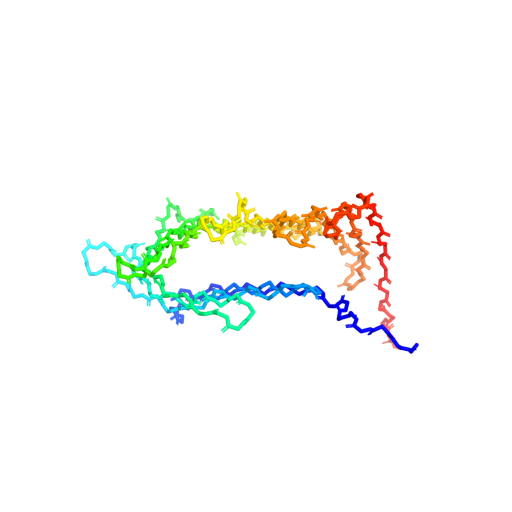7.492 12.281 1.00 82.25 106 PRO A C 1
ATOM 841 O O . PRO A 1 106 ? -12.080 8.688 12.032 1.00 82.25 106 PRO A O 1
ATOM 844 N N . TYR A 1 107 ? -10.855 6.802 12.011 1.00 85.81 107 TYR A N 1
ATOM 845 C CA . TYR A 1 107 ? -9.672 7.338 11.363 1.00 85.81 107 TYR A CA 1
ATOM 846 C C . TYR A 1 107 ? -8.837 6.160 10.891 1.00 85.81 107 TYR A C 1
ATOM 848 O O . TYR A 1 107 ? -8.652 5.202 11.647 1.00 85.81 107 TYR A O 1
ATOM 856 N N . ALA A 1 108 ? -8.294 6.244 9.684 1.00 86.81 108 ALA A N 1
ATOM 857 C CA . ALA A 1 108 ? -7.251 5.343 9.233 1.00 86.81 108 ALA A CA 1
ATOM 858 C C . ALA A 1 108 ? -6.204 6.102 8.418 1.00 86.81 108 ALA A C 1
ATOM 860 O O . ALA A 1 108 ? -6.529 6.989 7.635 1.00 86.81 108 ALA A O 1
ATOM 861 N N . MET A 1 109 ? -4.944 5.731 8.586 1.00 89.44 109 MET A N 1
ATOM 862 C CA . MET A 1 109 ? -3.838 6.174 7.757 1.00 89.44 109 MET A CA 1
ATOM 863 C C . MET A 1 109 ? -3.031 4.955 7.348 1.00 89.44 109 MET A C 1
ATOM 865 O O . MET A 1 109 ? -2.724 4.096 8.175 1.00 89.44 109 MET A O 1
ATOM 869 N N . PHE A 1 110 ? -2.700 4.901 6.071 1.00 88.12 110 PHE A N 1
ATOM 870 C CA . PHE A 1 110 ? -1.892 3.860 5.475 1.00 88.12 110 PHE A CA 1
ATOM 871 C C . PHE A 1 110 ? -0.703 4.512 4.784 1.00 88.12 110 PHE A C 1
ATOM 873 O O . PHE A 1 110 ? -0.892 5.408 3.965 1.00 88.12 110 PHE A O 1
ATOM 880 N N . ASP A 1 111 ? 0.503 4.078 5.121 1.00 90.56 111 ASP A N 1
ATOM 881 C CA . ASP A 1 111 ? 1.746 4.560 4.528 1.00 90.56 111 ASP A CA 1
ATOM 882 C C . ASP A 1 111 ? 2.526 3.362 3.992 1.00 90.56 111 ASP A C 1
ATOM 884 O O . ASP A 1 111 ? 2.867 2.452 4.745 1.00 90.56 111 ASP A O 1
ATOM 888 N N . PHE A 1 112 ? 2.764 3.328 2.689 1.00 89.81 112 PHE A N 1
ATOM 889 C CA . PHE A 1 112 ? 3.412 2.235 1.984 1.00 89.81 112 PHE A CA 1
ATOM 890 C C . PHE A 1 112 ? 4.630 2.750 1.233 1.00 89.81 112 PHE A C 1
ATOM 892 O O . PHE A 1 112 ? 4.561 3.726 0.488 1.00 89.81 112 PHE A O 1
ATOM 899 N N . HIS A 1 113 ? 5.734 2.038 1.402 1.00 91.44 113 HIS A N 1
ATOM 900 C CA . HIS A 1 113 ? 7.009 2.306 0.770 1.00 91.44 113 HIS A CA 1
ATOM 901 C C . HIS A 1 113 ? 7.519 1.025 0.110 1.00 91.44 113 HIS A C 1
ATOM 903 O O . HIS A 1 1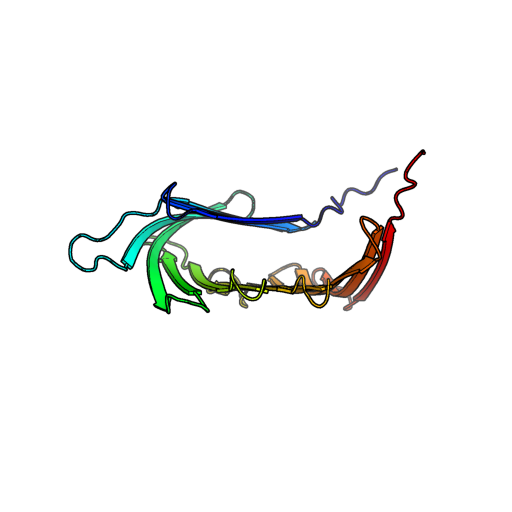13 ? 7.556 -0.031 0.748 1.00 91.44 113 HIS A O 1
ATOM 909 N N . LEU A 1 114 ? 7.922 1.131 -1.154 1.00 90.44 114 LEU A N 1
ATOM 910 C CA . LEU A 1 114 ? 8.638 0.093 -1.887 1.00 90.44 114 LEU A CA 1
ATOM 911 C C . LEU A 1 114 ? 9.976 0.652 -2.375 1.00 90.44 114 LEU A C 1
ATOM 913 O O . LEU A 1 114 ? 10.021 1.539 -3.228 1.00 90.44 114 LEU A O 1
ATOM 917 N N . ASP A 1 115 ? 11.054 0.091 -1.845 1.00 89.94 115 ASP A N 1
ATOM 918 C CA . ASP A 1 115 ? 12.426 0.558 -1.993 1.00 89.94 115 ASP A CA 1
ATOM 919 C C . ASP A 1 115 ? 13.312 -0.474 -2.714 1.00 89.94 115 ASP A C 1
ATOM 921 O O . ASP A 1 115 ? 12.983 -1.661 -2.823 1.00 89.94 115 ASP A O 1
ATOM 925 N N . LYS A 1 116 ? 14.482 -0.011 -3.178 1.00 87.31 116 LYS A N 1
ATOM 926 C CA . LYS A 1 116 ? 15.608 -0.792 -3.747 1.00 87.31 116 LYS A CA 1
ATOM 927 C C . LYS A 1 116 ? 15.361 -1.539 -5.059 1.00 87.31 116 LYS A C 1
ATOM 929 O O . LYS A 1 116 ? 16.320 -1.976 -5.688 1.00 87.31 116 LYS A O 1
ATOM 934 N N . ILE A 1 117 ? 14.111 -1.643 -5.494 1.00 83.44 117 ILE A N 1
ATOM 935 C CA . ILE A 1 117 ? 13.737 -2.286 -6.757 1.00 83.44 117 ILE A CA 1
ATOM 936 C C . ILE A 1 117 ? 13.698 -1.315 -7.950 1.00 83.44 117 ILE A C 1
ATOM 938 O O . ILE A 1 117 ? 13.849 -1.737 -9.095 1.00 83.44 117 ILE A O 1
ATOM 942 N N . PHE A 1 118 ? 13.512 -0.022 -7.679 1.00 81.12 118 PHE A N 1
ATOM 943 C CA . PHE A 1 118 ? 13.583 1.078 -8.641 1.00 81.12 118 PHE A CA 1
ATOM 944 C C . PHE A 1 118 ? 14.621 2.101 -8.167 1.00 81.12 118 PHE A C 1
ATOM 946 O O . PHE A 1 118 ? 14.998 2.102 -6.994 1.00 81.12 118 PHE A O 1
ATOM 953 N N . ASP A 1 119 ? 15.046 2.994 -9.064 1.00 74.12 119 ASP A N 1
ATOM 954 C CA . ASP A 1 119 ? 16.055 4.018 -8.760 1.00 74.12 119 ASP A CA 1
ATOM 955 C C . ASP A 1 119 ? 15.622 4.965 -7.632 1.00 74.12 119 ASP A C 1
ATOM 957 O O . ASP A 1 119 ? 16.467 5.470 -6.889 1.00 74.12 119 ASP A O 1
ATOM 961 N N . LYS A 1 120 ? 14.310 5.191 -7.468 1.00 78.88 120 LYS A N 1
ATOM 962 C CA . LYS A 1 120 ? 13.754 5.820 -6.264 1.00 78.88 120 LYS A CA 1
ATOM 963 C C . LYS A 1 120 ? 12.578 5.026 -5.706 1.00 78.88 120 LYS A C 1
ATOM 965 O O . LYS A 1 120 ? 11.964 4.218 -6.398 1.00 78.88 120 LYS A O 1
ATOM 970 N N . ALA A 1 121 ? 12.276 5.291 -4.441 1.00 82.00 121 ALA A N 1
ATOM 971 C CA . ALA A 1 121 ? 11.177 4.666 -3.727 1.00 82.00 121 ALA A CA 1
ATOM 972 C C . ALA A 1 121 ? 9.826 4.954 -4.391 1.00 82.00 121 ALA A C 1
ATOM 974 O O . ALA A 1 121 ? 9.586 6.058 -4.885 1.00 82.00 121 ALA A O 1
ATOM 975 N N . ILE A 1 122 ? 8.928 3.975 -4.328 1.00 83.06 122 ILE A N 1
ATOM 976 C CA . ILE A 1 122 ? 7.506 4.202 -4.570 1.00 83.06 122 ILE A CA 1
ATOM 977 C C . ILE A 1 122 ? 6.851 4.440 -3.228 1.00 83.06 122 ILE A C 1
ATOM 979 O O . ILE A 1 122 ? 6.921 3.583 -2.346 1.00 83.06 122 ILE A O 1
ATOM 983 N N . ILE A 1 123 ? 6.211 5.595 -3.098 1.00 85.19 123 ILE A N 1
ATOM 984 C CA . ILE A 1 123 ? 5.562 6.008 -1.861 1.00 85.19 123 ILE A CA 1
ATOM 985 C C . ILE A 1 123 ? 4.079 6.161 -2.128 1.00 85.19 123 ILE A C 1
ATOM 987 O O . ILE A 1 123 ? 3.672 6.876 -3.046 1.00 85.19 123 ILE A O 1
ATOM 991 N N . PHE A 1 124 ? 3.281 5.503 -1.299 1.00 82.06 124 PHE A N 1
ATOM 992 C CA . PHE A 1 124 ? 1.841 5.588 -1.348 1.00 82.06 124 PHE A CA 1
ATOM 993 C C . PHE A 1 124 ? 1.260 5.857 0.035 1.00 82.06 124 PHE A C 1
ATOM 995 O O . PHE A 1 124 ? 1.474 5.085 0.965 1.00 82.06 124 PHE A O 1
ATOM 1002 N N . LYS A 1 125 ? 0.513 6.954 0.167 1.00 85.94 125 LYS A N 1
ATOM 1003 C CA . LYS A 1 125 ? -0.099 7.363 1.438 1.00 85.94 125 LYS A CA 1
ATOM 1004 C C . LYS A 1 125 ? -1.591 7.531 1.263 1.00 85.94 125 LYS A C 1
ATOM 1006 O O . LYS A 1 125 ? -1.984 8.288 0.384 1.00 85.94 125 LYS A O 1
ATOM 1011 N N . ILE A 1 126 ? -2.393 6.887 2.107 1.00 82.25 126 ILE A N 1
ATOM 1012 C CA . ILE A 1 126 ? -3.838 7.112 2.212 1.00 82.25 126 ILE A CA 1
ATOM 1013 C C . ILE A 1 126 ? -4.154 7.676 3.592 1.00 82.25 126 ILE A C 1
ATOM 1015 O O . ILE A 1 126 ? -3.722 7.128 4.605 1.00 82.25 126 ILE A O 1
ATOM 1019 N N . LEU A 1 127 ? -4.982 8.715 3.628 1.00 85.31 127 LEU A N 1
ATOM 1020 C CA . LEU A 1 127 ? -5.642 9.198 4.833 1.00 85.31 127 LEU A CA 1
ATOM 1021 C C . LEU A 1 127 ? -7.157 9.064 4.681 1.00 85.31 127 LEU A C 1
ATOM 1023 O O . LEU A 1 127 ? -7.729 9.540 3.703 1.00 85.31 127 LEU A O 1
ATOM 1027 N N . ILE A 1 128 ? -7.802 8.447 5.666 1.00 81.25 128 ILE A N 1
ATOM 1028 C CA . ILE A 1 128 ? -9.250 8.281 5.758 1.00 81.25 128 ILE A CA 1
ATOM 1029 C C . ILE A 1 128 ? -9.715 8.908 7.066 1.00 81.25 128 ILE A C 1
ATOM 1031 O O . ILE A 1 128 ? -9.404 8.410 8.149 1.00 81.25 128 ILE A O 1
ATOM 1035 N N . ASN A 1 129 ? -10.503 9.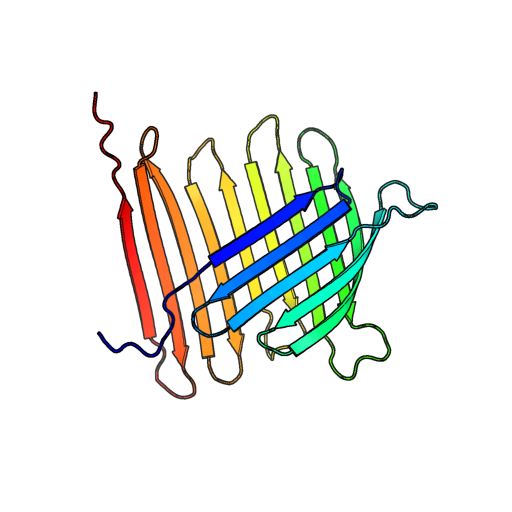976 6.972 1.00 81.06 129 ASN A N 1
ATOM 1036 C CA . ASN A 1 129 ? -11.150 10.580 8.129 1.00 81.06 129 ASN A CA 1
ATOM 1037 C C . ASN A 1 129 ? -12.661 10.712 7.878 1.00 81.06 129 ASN A C 1
ATOM 1039 O O . ASN A 1 129 ? -13.093 11.671 7.252 1.00 81.06 129 ASN A O 1
ATOM 1043 N N . PRO A 1 130 ? -13.500 9.785 8.365 1.00 70.38 130 PRO A N 1
ATOM 1044 C CA . PRO A 1 130 ? -14.949 9.875 8.205 1.00 70.38 130 PRO A CA 1
ATOM 1045 C C . PRO A 1 130 ? -15.586 11.087 8.899 1.00 70.38 130 PRO A C 1
ATOM 1047 O O . PRO A 1 130 ? -16.672 11.496 8.502 1.00 70.38 130 PRO A O 1
ATOM 1050 N N . GLN A 1 131 ? -14.940 11.680 9.915 1.00 73.25 131 GLN A N 1
ATOM 1051 C CA . GLN A 1 131 ? -15.463 12.882 10.586 1.00 73.25 131 GLN A CA 1
ATOM 1052 C C . GLN A 1 131 ? -15.321 14.142 9.726 1.00 73.25 131 GLN A C 1
ATOM 1054 O O . GLN A 1 131 ? -16.109 15.076 9.845 1.00 73.25 131 GLN A O 1
ATOM 1059 N N . THR A 1 132 ? -14.327 14.162 8.841 1.00 74.19 132 THR A N 1
ATOM 1060 C CA . THR A 1 132 ? -14.151 15.183 7.808 1.00 74.19 132 THR A CA 1
ATOM 1061 C C . THR A 1 132 ? -14.104 14.432 6.494 1.00 74.19 132 THR A C 1
ATOM 1063 O O . THR A 1 132 ? -12.990 14.096 6.115 1.00 74.19 132 THR A O 1
ATOM 1066 N N . PRO A 1 133 ? -15.242 14.079 5.865 1.00 72.50 133 PRO A N 1
ATOM 1067 C CA . PRO A 1 133 ? -15.376 12.922 4.981 1.00 72.50 133 PRO A CA 1
ATOM 1068 C C . PRO A 1 133 ? -14.574 13.095 3.687 1.00 72.50 133 PRO A C 1
ATOM 1070 O O . PRO A 1 133 ? -15.091 13.370 2.611 1.00 72.50 133 PRO A O 1
ATOM 1073 N N . LYS A 1 134 ? -13.266 12.988 3.848 1.00 80.06 134 LYS A N 1
ATOM 1074 C CA . LYS A 1 134 ? -12.194 13.417 2.981 1.00 80.06 134 LYS A CA 1
ATOM 1075 C C . LYS A 1 134 ? -11.196 12.280 3.010 1.00 80.06 134 LYS A C 1
ATOM 1077 O O . LYS A 1 134 ? -10.771 11.816 4.072 1.00 80.06 134 LYS A O 1
ATOM 1082 N N . TYR A 1 135 ? -10.856 11.852 1.819 1.00 79.62 135 TYR A N 1
ATOM 1083 C CA . TYR A 1 135 ? -9.907 10.810 1.531 1.00 79.62 135 TYR A CA 1
ATOM 1084 C C . TYR A 1 135 ? -8.787 11.476 0.763 1.00 79.62 135 TYR A C 1
ATOM 1086 O O . TYR A 1 135 ? -9.036 12.137 -0.244 1.00 79.62 135 TYR A O 1
ATOM 1094 N N . GLU A 1 136 ? -7.569 11.336 1.249 1.00 84.19 136 GLU A N 1
ATOM 1095 C CA . GLU A 1 136 ? -6.396 11.878 0.577 1.00 84.19 136 GLU A CA 1
ATOM 1096 C C . GLU A 1 136 ? -5.498 10.719 0.183 1.00 84.19 136 GLU A C 1
ATOM 1098 O O . GLU A 1 136 ? -5.310 9.785 0.960 1.00 84.19 136 GLU A O 1
ATOM 1103 N N . GLY A 1 137 ? -4.967 10.776 -1.030 1.00 80.88 137 GLY A N 1
ATOM 1104 C CA . GLY A 1 137 ? -4.002 9.819 -1.537 1.00 80.88 137 GLY A CA 1
ATOM 1105 C C . GLY A 1 137 ? -2.803 10.556 -2.105 1.00 80.88 137 GLY A C 1
ATOM 1106 O O . GLY A 1 137 ? -2.968 11.579 -2.765 1.00 80.88 137 GLY A O 1
ATOM 1107 N N . LYS A 1 138 ? -1.601 10.048 -1.868 1.00 85.31 138 LYS A N 1
ATOM 1108 C CA . LYS A 1 138 ? -0.385 10.534 -2.527 1.00 85.31 138 LYS A CA 1
ATOM 1109 C C . LYS A 1 138 ? 0.346 9.360 -3.128 1.00 85.31 138 LYS A C 1
ATOM 1111 O O . LYS A 1 138 ? 0.557 8.378 -2.426 1.00 85.31 138 LYS A O 1
ATOM 1116 N N . LEU A 1 139 ? 0.720 9.473 -4.394 1.00 82.38 139 LEU A N 1
ATOM 1117 C CA . LEU A 1 139 ? 1.522 8.497 -5.113 1.00 82.38 139 LEU A CA 1
ATOM 1118 C C . LEU A 1 139 ? 2.746 9.199 -5.686 1.00 82.38 139 LEU A C 1
ATOM 1120 O O . LEU A 1 139 ? 2.617 10.107 -6.503 1.00 82.38 139 LEU A O 1
ATOM 1124 N N . GLU A 1 140 ? 3.927 8.742 -5.300 1.00 84.75 140 GLU A N 1
ATOM 1125 C CA . GLU A 1 140 ? 5.179 9.114 -5.948 1.00 84.75 140 GLU A CA 1
ATOM 1126 C C . GLU A 1 140 ? 5.796 7.863 -6.572 1.00 84.75 140 GLU A C 1
ATOM 1128 O O . GLU A 1 140 ? 5.969 6.844 -5.904 1.00 84.75 140 GLU A O 1
ATOM 1133 N N . TYR A 1 141 ? 6.080 7.934 -7.869 1.00 80.19 141 TYR A N 1
ATOM 1134 C CA . TYR A 1 141 ? 6.678 6.867 -8.657 1.00 80.19 141 TYR A CA 1
ATOM 1135 C C . TYR A 1 141 ? 7.777 7.442 -9.540 1.00 80.19 141 TYR A C 1
ATOM 1137 O O . TYR A 1 141 ? 7.547 8.391 -10.288 1.00 80.19 141 TYR A O 1
ATOM 1145 N N . LEU A 1 142 ? 8.962 6.841 -9.503 1.00 75.12 142 LEU A N 1
ATOM 1146 C CA . LEU A 1 142 ? 10.075 7.226 -10.363 1.00 75.12 142 LEU A CA 1
ATOM 1147 C C . LEU A 1 142 ? 10.711 5.965 -10.933 1.00 75.12 142 LEU A C 1
ATOM 1149 O O . LEU A 1 142 ? 11.264 5.143 -10.204 1.00 75.12 142 LEU A O 1
ATOM 1153 N N . GLY A 1 143 ? 10.578 5.799 -12.241 1.00 71.31 143 GLY A N 1
ATOM 1154 C CA . GLY A 1 143 ? 11.003 4.619 -12.971 1.00 71.31 143 GLY A CA 1
ATOM 1155 C C . GLY A 1 143 ? 11.739 4.982 -14.258 1.00 71.31 143 GLY A C 1
ATOM 1156 O O . GLY A 1 143 ? 11.757 6.142 -14.668 1.00 71.31 143 GLY A O 1
ATOM 1157 N N . PRO A 1 144 ? 12.315 3.981 -14.941 1.00 70.50 144 PRO A N 1
ATOM 1158 C CA . PRO A 1 144 ? 13.215 4.211 -16.072 1.00 70.50 144 PRO A CA 1
ATOM 1159 C C . PRO A 1 144 ? 12.550 4.952 -17.241 1.00 70.50 144 PRO A C 1
ATOM 1161 O O . PRO A 1 144 ? 13.192 5.762 -17.899 1.00 70.50 144 PRO A O 1
ATOM 1164 N N . ASN A 1 145 ? 11.254 4.712 -17.472 1.00 78.00 145 ASN A N 1
ATOM 1165 C CA . ASN A 1 145 ? 10.510 5.278 -18.604 1.00 78.00 145 ASN A CA 1
ATOM 1166 C C . ASN A 1 145 ? 9.333 6.159 -18.167 1.00 78.00 145 ASN A C 1
ATOM 1168 O O . ASN A 1 145 ? 8.588 6.657 -19.008 1.00 78.00 145 ASN A O 1
ATOM 1172 N N . PHE A 1 146 ? 9.111 6.318 -16.863 1.00 79.25 146 PHE A N 1
ATOM 1173 C CA . PHE A 1 146 ? 8.020 7.136 -16.359 1.00 79.25 146 PHE A CA 1
ATOM 1174 C C . PHE A 1 146 ? 8.326 7.642 -14.958 1.00 79.25 146 PHE A C 1
ATOM 1176 O O . PHE A 1 146 ? 8.716 6.876 -14.082 1.00 79.25 146 PHE A O 1
ATOM 1183 N N . ASN A 1 147 ? 8.037 8.913 -14.736 1.00 83.62 147 ASN A N 1
ATOM 1184 C CA . ASN A 1 147 ? 8.094 9.577 -13.447 1.00 83.62 147 ASN A CA 1
ATOM 1185 C C . ASN A 1 147 ? 6.736 10.221 -13.184 1.00 83.62 147 ASN A C 1
ATOM 1187 O O . ASN A 1 147 ? 6.161 10.813 -14.091 1.00 83.62 147 ASN A O 1
ATOM 1191 N N . GLY A 1 148 ? 6.218 10.131 -11.967 1.00 84.44 148 GLY A N 1
ATOM 1192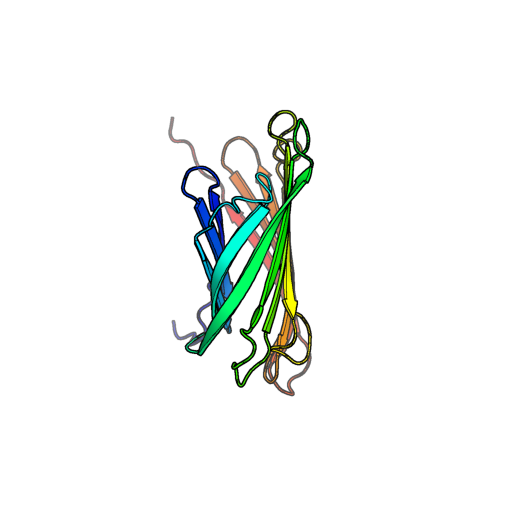 C CA . GLY A 1 148 ? 4.922 10.688 -11.618 1.00 84.44 148 GLY A CA 1
ATOM 1193 C C . GLY A 1 148 ? 4.806 10.988 -10.136 1.00 84.44 148 GLY A C 1
ATOM 1194 O O . GLY A 1 148 ? 5.183 10.177 -9.295 1.00 84.44 148 GLY A O 1
ATOM 1195 N N . LYS A 1 149 ? 4.248 12.151 -9.827 1.00 88.69 149 LYS A N 1
ATOM 1196 C CA . LYS A 1 149 ? 3.825 12.533 -8.487 1.00 88.69 149 LYS A CA 1
ATOM 1197 C C . LYS A 1 149 ? 2.384 12.991 -8.574 1.00 88.69 149 LYS A C 1
ATOM 1199 O O . LYS A 1 149 ? 2.107 13.989 -9.231 1.00 88.69 149 LYS A O 1
ATOM 1204 N N . PHE A 1 150 ? 1.492 12.253 -7.932 1.00 84.56 150 PHE A N 1
ATOM 1205 C CA . PHE A 1 150 ? 0.059 12.482 -7.981 1.00 84.56 150 PHE A CA 1
ATOM 1206 C C . PHE A 1 150 ? -0.505 12.607 -6.573 1.00 84.56 150 PHE A C 1
ATOM 1208 O O . PHE A 1 150 ? -0.268 11.759 -5.714 1.00 84.56 150 PHE A O 1
ATOM 1215 N N . ASP A 1 151 ? -1.293 13.646 -6.366 1.00 86.25 151 ASP A N 1
ATOM 1216 C CA . ASP A 1 151 ? -2.109 13.868 -5.192 1.00 86.25 151 ASP A CA 1
ATOM 1217 C C . ASP A 1 151 ? -3.575 13.653 -5.595 1.00 86.25 151 ASP A C 1
ATOM 1219 O O . ASP A 1 151 ? -4.054 14.155 -6.611 1.00 86.25 151 ASP A O 1
ATOM 1223 N N . THR A 1 152 ? -4.307 12.882 -4.802 1.00 83.50 152 THR A N 1
ATOM 1224 C CA . THR A 1 152 ? -5.744 12.677 -4.961 1.00 83.50 152 THR A CA 1
ATOM 1225 C C . THR A 1 152 ? -6.465 13.129 -3.708 1.00 83.50 152 THR A C 1
ATOM 1227 O O . THR A 1 152 ? -6.010 12.905 -2.588 1.00 83.50 152 THR A O 1
ATOM 1230 N N . THR A 1 153 ? -7.603 13.780 -3.889 1.00 86.06 153 THR A N 1
ATOM 1231 C CA . THR A 1 153 ? -8.528 14.121 -2.814 1.00 86.06 153 THR A CA 1
ATOM 1232 C C . THR A 1 153 ? -9.921 13.700 -3.237 1.00 86.06 153 THR A C 1
ATOM 1234 O O . THR A 1 153 ? -10.352 14.031 -4.333 1.00 86.06 153 THR A O 1
ATOM 1237 N N . ILE A 1 154 ? -10.637 12.991 -2.376 1.00 82.69 154 ILE A N 1
ATOM 1238 C CA . ILE A 1 154 ? -12.048 12.653 -2.558 1.00 82.69 154 ILE A CA 1
ATOM 1239 C C . ILE A 1 154 ? -12.782 13.160 -1.330 1.00 82.69 154 ILE A C 1
ATOM 1241 O O . ILE A 1 154 ? -12.337 12.942 -0.213 1.00 82.69 154 ILE A O 1
ATOM 1245 N N . ILE A 1 155 ? -13.890 13.851 -1.523 1.00 83.19 155 ILE A N 1
ATOM 1246 C CA . ILE A 1 155 ? -14.743 14.390 -0.477 1.00 83.19 155 ILE A CA 1
ATOM 1247 C C . ILE A 1 155 ? -16.137 13.825 -0.701 1.00 83.19 155 ILE A C 1
ATOM 1249 O O . ILE A 1 155 ? -16.705 13.946 -1.787 1.00 83.19 155 ILE A O 1
ATOM 1253 N N . HIS A 1 156 ? -16.697 13.223 0.334 1.00 75.31 156 HIS A N 1
ATOM 1254 C CA . HIS A 1 156 ? -18.095 12.851 0.356 1.00 75.31 156 HIS A CA 1
ATOM 1255 C C . HIS A 1 156 ? -18.954 14.088 0.625 1.00 75.31 156 HIS A C 1
ATOM 1257 O O . HIS A 1 156 ? -18.694 14.860 1.552 1.00 75.31 156 HIS A O 1
ATOM 1263 N N . GLN A 1 157 ? -19.998 14.267 -0.171 1.00 70.00 157 GLN A N 1
ATOM 1264 C CA . GLN A 1 157 ? -20.971 15.340 -0.038 1.00 70.00 157 GLN A CA 1
ATOM 1265 C C . GLN A 1 157 ? -22.345 14.727 0.266 1.00 70.00 157 GLN A C 1
ATOM 1267 O O . GLN A 1 157 ? -22.922 13.998 -0.538 1.00 70.00 157 GLN A O 1
ATOM 1272 N N . GLY A 1 158 ? -22.898 15.007 1.446 1.00 67.44 158 GLY A N 1
ATOM 1273 C CA . GLY A 1 158 ? -24.179 14.423 1.858 1.00 67.44 158 GLY A CA 1
ATOM 1274 C C . GLY A 1 158 ? -24.076 12.924 2.161 1.00 67.44 158 GLY A C 1
ATOM 1275 O O . GLY A 1 158 ? -23.123 12.500 2.807 1.00 67.44 158 GLY A O 1
ATOM 1276 N N . MET A 1 159 ? -25.082 12.137 1.755 1.00 65.25 159 MET A N 1
ATOM 1277 C CA . MET A 1 159 ? -25.226 10.727 2.156 1.00 65.25 159 MET A CA 1
ATOM 1278 C C . MET A 1 159 ? -24.541 9.727 1.205 1.00 65.25 159 MET A C 1
ATOM 1280 O O . MET A 1 159 ? -24.171 8.654 1.669 1.00 65.25 159 MET A O 1
ATOM 1284 N N . ILE A 1 160 ? -24.331 10.083 -0.072 1.00 68.81 160 ILE A N 1
ATOM 1285 C CA . ILE A 1 160 ? -23.676 9.223 -1.084 1.00 68.81 160 ILE A CA 1
ATOM 1286 C C . ILE A 1 160 ? -22.935 9.985 -2.205 1.00 68.81 160 ILE A C 1
ATOM 1288 O O . ILE A 1 160 ? -22.289 9.345 -3.032 1.00 68.81 160 ILE A O 1
ATOM 1292 N N . ASN A 1 161 ? -23.016 11.322 -2.293 1.00 78.44 161 ASN A N 1
ATOM 1293 C CA . ASN A 1 161 ? -22.368 12.042 -3.400 1.00 78.44 161 ASN A CA 1
ATOM 1294 C C . ASN A 1 161 ? -20.861 12.153 -3.162 1.00 78.44 161 ASN A C 1
ATOM 1296 O O . ASN A 1 161 ? -20.399 12.236 -2.024 1.00 78.44 161 ASN A O 1
ATOM 1300 N N . LEU A 1 162 ? -20.089 12.188 -4.243 1.00 81.75 162 LEU A N 1
ATOM 1301 C CA . LEU A 1 162 ? -18.631 12.213 -4.203 1.00 81.75 162 LEU A CA 1
ATOM 1302 C C . LEU A 1 162 ? -18.114 13.329 -5.100 1.00 81.75 162 LEU A C 1
ATOM 1304 O O . LEU A 1 162 ? -18.533 13.459 -6.246 1.00 81.75 162 LEU A O 1
ATOM 1308 N N . LYS A 1 163 ? -17.151 14.096 -4.607 1.00 85.81 163 LYS A N 1
ATOM 1309 C CA . LYS A 1 163 ? -16.376 15.043 -5.406 1.00 85.81 163 LYS A CA 1
ATOM 1310 C C . LYS A 1 163 ? -14.906 14.780 -5.183 1.00 85.81 163 LYS A C 1
ATOM 1312 O O . LYS A 1 163 ? -14.492 14.619 -4.043 1.00 85.81 163 LYS A O 1
ATOM 1317 N N . GLY A 1 164 ? -14.100 14.773 -6.229 1.00 85.50 164 GLY A N 1
ATOM 1318 C CA . GLY A 1 164 ? -12.675 14.574 -6.059 1.00 85.50 164 GLY A CA 1
ATOM 1319 C C . GLY A 1 164 ? -11.825 15.219 -7.127 1.00 85.50 164 GLY A C 1
ATOM 1320 O O . GLY A 1 164 ? -12.310 15.711 -8.144 1.00 85.50 164 GLY A O 1
ATOM 1321 N N . THR A 1 165 ? -10.532 15.233 -6.850 1.00 87.44 165 THR A N 1
ATOM 1322 C CA . THR A 1 165 ? -9.494 15.770 -7.715 1.00 87.44 165 THR A CA 1
ATOM 1323 C C . THR A 1 165 ? -8.316 14.815 -7.731 1.00 87.44 165 THR A C 1
ATOM 1325 O O . THR A 1 165 ? -7.923 14.314 -6.681 1.00 87.44 165 THR A O 1
ATOM 1328 N N . ILE A 1 166 ? -7.728 14.607 -8.901 1.00 84.62 166 ILE A N 1
ATOM 1329 C CA . ILE A 1 166 ? -6.406 14.012 -9.076 1.00 84.62 166 ILE A CA 1
ATOM 1330 C C . ILE A 1 166 ? -5.556 15.095 -9.723 1.00 84.62 166 ILE A C 1
ATOM 1332 O O . ILE A 1 166 ? -5.845 15.510 -10.843 1.00 84.62 166 ILE A O 1
ATOM 1336 N N . SER A 1 167 ? -4.534 15.569 -9.028 1.00 89.81 167 SER A N 1
ATOM 1337 C CA . SER A 1 167 ? -3.589 16.549 -9.548 1.00 89.81 167 SER A CA 1
ATOM 1338 C C . SER A 1 167 ? -2.171 16.028 -9.420 1.00 89.81 167 SER A C 1
ATOM 1340 O O . SER A 1 167 ? -1.886 15.142 -8.617 1.00 89.81 167 SER A O 1
ATOM 1342 N N . GLY A 1 168 ? -1.263 16.526 -10.242 1.00 88.06 168 GLY A N 1
ATOM 1343 C CA . GLY A 1 168 ? 0.110 16.075 -10.168 1.00 88.06 168 GLY A CA 1
ATOM 1344 C C . GLY A 1 168 ? 0.924 16.413 -11.388 1.00 88.06 168 GLY A C 1
ATOM 1345 O O . GLY A 1 168 ? 0.501 17.138 -12.285 1.00 88.06 168 GLY A O 1
ATOM 1346 N N . GLU A 1 169 ? 2.111 15.842 -11.423 1.00 91.62 169 GLU A N 1
ATOM 1347 C CA . GLU A 1 169 ? 3.041 16.016 -12.516 1.00 91.62 169 GLU A CA 1
ATOM 1348 C C . GLU A 1 169 ? 3.580 14.663 -12.940 1.00 91.62 169 GLU A C 1
ATOM 1350 O O . GLU A 1 169 ? 3.830 13.793 -12.104 1.00 91.62 169 GLU A O 1
ATOM 1355 N N . TYR A 1 170 ? 3.798 14.492 -14.235 1.00 86.62 170 TYR A N 1
ATOM 1356 C CA . TYR A 1 170 ? 4.384 13.279 -14.771 1.00 86.62 170 TYR A CA 1
ATOM 1357 C C . TYR A 1 170 ? 5.323 13.566 -15.931 1.00 86.62 170 TYR A C 1
ATOM 1359 O O . TYR A 1 170 ? 5.256 14.603 -16.583 1.00 86.62 170 TYR A O 1
ATOM 1367 N N . GLN A 1 171 ? 6.215 12.629 -16.195 1.00 85.38 171 GLN A N 1
ATOM 1368 C CA . GLN A 1 171 ? 7.139 12.659 -17.310 1.00 85.38 171 GLN A CA 1
ATOM 1369 C C . GLN A 1 171 ? 7.220 11.251 -17.879 1.00 85.38 171 GLN A C 1
ATOM 1371 O O . GLN A 1 171 ? 7.381 10.290 -17.132 1.00 85.38 171 GLN A O 1
ATOM 1376 N N . ILE A 1 172 ? 7.089 11.132 -19.194 1.00 82.19 172 ILE A N 1
ATOM 1377 C CA . ILE A 1 172 ? 7.267 9.871 -19.914 1.00 82.19 172 ILE A CA 1
ATOM 1378 C C . ILE A 1 172 ? 8.635 9.950 -20.579 1.00 82.19 172 ILE A C 1
ATOM 1380 O O . ILE A 1 172 ? 8.904 10.929 -21.268 1.00 82.19 172 ILE A O 1
ATOM 1384 N N . GLU A 1 173 ? 9.486 8.949 -20.373 1.00 82.94 173 GLU A N 1
ATOM 1385 C CA . GLU A 1 173 ? 10.833 8.860 -20.951 1.00 82.94 173 GLU A CA 1
ATOM 1386 C C . GLU A 1 173 ? 11.587 10.208 -20.883 1.00 82.94 173 GLU A C 1
ATOM 1388 O O . GLU A 1 173 ? 11.663 10.840 -19.829 1.00 82.94 173 GLU A O 1
ATOM 1393 N N . ASN A 1 174 ? 12.103 10.676 -22.022 1.00 81.44 174 ASN A N 1
ATOM 1394 C CA . ASN A 1 174 ? 12.829 11.936 -22.156 1.00 81.44 174 ASN A CA 1
ATOM 1395 C C . ASN A 1 174 ? 11.931 13.104 -22.600 1.00 81.44 174 ASN A C 1
ATOM 1397 O O . ASN A 1 174 ? 12.442 14.160 -22.977 1.00 81.44 174 ASN A O 1
ATOM 1401 N N . TYR A 1 175 ? 10.603 12.938 -22.590 1.00 84.50 175 TYR A N 1
ATOM 1402 C CA . TYR A 1 175 ? 9.683 14.029 -22.912 1.00 84.50 175 TYR A CA 1
ATOM 1403 C C . TYR A 1 175 ? 9.673 15.083 -21.804 1.00 84.50 175 TYR A C 1
ATOM 1405 O O . TYR A 1 175 ? 10.111 14.842 -20.677 1.00 84.50 175 TYR A O 1
ATOM 1413 N N . SER A 1 176 ? 9.164 16.273 -22.121 1.00 87.00 176 SER A N 1
ATOM 1414 C CA . SER A 1 176 ? 8.990 17.327 -21.129 1.00 87.00 176 SER A CA 1
ATOM 1415 C C . SER A 1 176 ? 7.968 16.914 -20.072 1.00 87.00 176 SER A C 1
ATOM 1417 O O . SER A 1 176 ? 6.942 16.295 -20.368 1.00 87.00 176 SER A O 1
ATOM 1419 N N . LYS A 1 177 ? 8.255 17.291 -18.825 1.00 91.75 177 LYS A N 1
ATOM 1420 C CA . LYS A 1 177 ? 7.354 17.111 -17.690 1.00 91.75 177 LYS A CA 1
ATOM 1421 C C . LYS A 1 177 ? 6.019 17.815 -17.960 1.00 91.75 177 LYS A C 1
ATOM 1423 O O . LYS A 1 177 ? 5.996 18.952 -18.422 1.00 91.75 177 LYS A O 1
ATOM 1428 N N . GLN A 1 178 ? 4.929 17.121 -17.674 1.00 89.25 178 GLN A N 1
ATOM 1429 C CA . GLN A 1 178 ? 3.552 17.555 -17.866 1.00 89.25 178 GLN A CA 1
ATOM 1430 C C . GLN A 1 178 ? 2.852 17.661 -16.514 1.00 89.25 178 GLN A C 1
ATOM 1432 O O . GLN A 1 178 ? 3.156 16.904 -15.592 1.00 89.25 178 GLN A O 1
ATOM 1437 N N . THR A 1 179 ? 1.881 18.559 -16.415 1.00 91.31 179 THR A N 1
ATOM 1438 C CA . THR A 1 179 ? 0.959 18.632 -15.278 1.00 91.31 179 THR A CA 1
ATOM 1439 C C . THR A 1 179 ? -0.349 17.943 -15.655 1.00 91.31 179 THR A C 1
ATOM 1441 O O . THR A 1 179 ? -0.829 18.073 -16.781 1.00 91.31 179 THR A O 1
ATOM 1444 N N . LEU A 1 180 ? -0.920 17.197 -14.715 1.00 83.94 180 LEU A N 1
ATOM 1445 C CA . LEU A 1 180 ? -2.237 16.590 -14.824 1.00 83.94 180 LEU A CA 1
ATOM 1446 C C . LEU A 1 180 ? -3.132 17.188 -13.747 1.00 83.94 180 LEU A C 1
ATOM 1448 O O . LEU A 1 180 ? -2.749 17.219 -12.583 1.00 83.94 180 LEU A O 1
ATOM 1452 N N . GLU A 1 181 ? -4.335 17.597 -14.127 1.00 88.31 181 GLU A N 1
ATOM 1453 C CA . GLU A 1 181 ? -5.388 17.955 -13.186 1.00 88.31 181 GLU A CA 1
ATOM 1454 C C . GLU A 1 181 ? -6.720 17.422 -13.713 1.00 88.31 181 GLU A C 1
ATOM 1456 O O . GLU A 1 181 ? -7.132 17.714 -14.836 1.00 88.31 181 GLU A O 1
ATOM 1461 N N . ILE A 1 182 ? -7.368 16.580 -12.916 1.00 83.75 182 ILE A N 1
ATOM 1462 C CA . ILE A 1 182 ? -8.650 15.958 -13.223 1.00 83.75 182 ILE A CA 1
ATOM 1463 C C . ILE A 1 182 ? -9.564 16.198 -12.031 1.00 83.75 182 ILE A C 1
ATOM 1465 O O . ILE A 1 182 ? -9.300 15.695 -10.943 1.00 83.75 182 ILE A O 1
ATOM 1469 N N . GLY A 1 183 ? -10.658 16.921 -12.241 1.00 85.25 183 GLY A N 1
ATOM 1470 C CA . GLY A 1 183 ? -11.776 16.976 -11.303 1.00 85.25 183 GLY A CA 1
ATOM 1471 C C . GLY A 1 183 ? -12.856 15.967 -11.684 1.00 85.25 183 GLY A C 1
ATOM 1472 O O . GLY A 1 183 ? -13.106 15.743 -12.869 1.00 85.25 183 GLY A O 1
ATOM 1473 N N . PHE A 1 184 ? -13.519 15.378 -10.693 1.00 81.81 184 PHE A N 1
ATOM 1474 C CA . PHE A 1 184 ? -14.716 14.570 -10.901 1.00 81.81 184 PHE A CA 1
ATOM 1475 C C . PHE A 1 184 ? -15.771 14.859 -9.835 1.00 81.81 184 PHE A C 1
ATOM 1477 O O . PHE A 1 184 ? -15.461 15.210 -8.696 1.00 81.81 184 PHE A O 1
ATOM 1484 N N . GLU A 1 185 ? -17.031 14.692 -10.215 1.00 86.31 185 GLU A N 1
ATOM 1485 C CA . GLU A 1 185 ? -18.181 14.834 -9.332 1.00 86.31 185 GLU A CA 1
ATOM 1486 C C . GLU A 1 185 ? -19.213 13.773 -9.717 1.00 86.31 185 GLU A C 1
ATOM 1488 O O . GLU A 1 185 ? -19.539 13.608 -10.894 1.00 86.31 185 GLU A O 1
ATOM 1493 N N . GLN A 1 186 ? -19.683 13.018 -8.729 1.00 78.50 186 GLN A N 1
ATOM 1494 C CA . GLN A 1 186 ? -20.697 11.988 -8.882 1.00 78.50 186 GLN A CA 1
ATOM 1495 C C . GLN A 1 186 ? -21.838 12.272 -7.913 1.00 78.50 186 GLN A C 1
ATOM 1497 O O . GLN A 1 186 ? -21.672 12.232 -6.693 1.00 78.50 186 GLN A O 1
ATOM 1502 N N . ILE A 1 187 ? -23.005 12.548 -8.487 1.00 80.81 187 ILE A N 1
ATOM 1503 C CA . ILE A 1 187 ? -24.242 12.813 -7.762 1.00 80.81 187 ILE A CA 1
ATOM 1504 C C . ILE A 1 187 ? -25.159 11.619 -7.985 1.00 80.81 187 ILE A C 1
ATOM 1506 O O . ILE A 1 187 ? -25.451 11.257 -9.126 1.00 80.81 187 ILE A O 1
ATOM 1510 N N . PHE A 1 188 ? -25.620 11.011 -6.902 1.00 74.06 188 PHE A N 1
ATOM 1511 C CA . PHE A 1 188 ? -26.602 9.942 -6.964 1.00 74.06 188 PHE A CA 1
ATOM 1512 C C . PHE A 1 188 ? -27.982 10.532 -6.694 1.00 74.06 188 PHE A C 1
ATOM 1514 O O . PHE A 1 188 ? -28.234 11.113 -5.637 1.00 74.06 188 PHE A O 1
ATOM 1521 N N . GLN A 1 189 ? -28.889 10.387 -7.656 1.00 68.88 189 GLN A N 1
ATOM 1522 C CA . GLN A 1 189 ? -30.293 10.706 -7.436 1.00 68.88 189 GLN A CA 1
ATOM 1523 C C . GLN A 1 189 ? -30.933 9.556 -6.663 1.00 68.88 189 GLN A C 1
ATOM 1525 O O . GLN A 1 189 ? -30.996 8.430 -7.153 1.00 68.88 189 GLN A O 1
ATOM 1530 N N . VAL A 1 190 ? -31.406 9.840 -5.452 1.00 58.09 190 VAL A N 1
ATOM 1531 C CA . VAL A 1 190 ? -32.287 8.919 -4.736 1.00 58.09 190 VAL A CA 1
ATOM 1532 C C . VAL A 1 190 ? -33.674 9.089 -5.346 1.00 58.09 190 VAL A C 1
ATOM 1534 O O . VAL A 1 190 ? -34.295 10.138 -5.186 1.00 58.09 190 VAL A O 1
ATOM 1537 N N . SER A 1 191 ? -34.135 8.093 -6.099 1.00 54.62 191 SER A N 1
ATOM 1538 C CA . SER A 1 191 ? -35.538 8.018 -6.506 1.00 54.62 191 SER A CA 1
ATOM 1539 C C . SER A 1 191 ? -36.373 7.734 -5.255 1.00 54.62 191 SER A C 1
ATOM 1541 O O . SER A 1 191 ? -36.145 6.718 -4.599 1.00 54.62 191 SER A O 1
ATOM 1543 N N . ILE A 1 192 ? -37.265 8.662 -4.903 1.00 43.72 192 ILE A N 1
ATOM 1544 C CA . ILE A 1 192 ? -38.261 8.511 -3.829 1.00 43.72 192 ILE A CA 1
ATOM 1545 C C . ILE A 1 192 ? -39.507 7.857 -4.418 1.00 43.72 192 ILE A C 1
ATOM 1547 O O . ILE A 1 192 ? -39.912 8.296 -5.519 1.00 43.72 192 ILE A O 1
#

Organism: Brugia pahangi (NCBI:txid6280)

Foldseek 3Di:
DDPPFDQDWDWDWDDDPVQQWTWTWTDHSVKTWIKTWGWAQDPVHRQKTWIWIWIDIPPDTFTKTKMWGFPDDDQKTKIWIWIWGDPPDPFIKIKIWMWIAGPVQGWIKIWIWIDRRAPDIWIWIWIQHVVQRKIWIWTFDDHQFKGWTWIKMWGDDPPRKIKMKIWIWMDGHPDDIDIDIDIDIGDDDDDD

Sequence (192 aa):
PGSKINRKIETDFEISIPRKKLKVGIITPIKTIVLDGNLQQMQQQLNDYATNLKLIIDDKVYILDGILKITKQGELNLYKLNARSIAKSVTIAEITTELQFNIVKPYAMFDFHLDKIFDKAIIFKILINPQTPKYEGKLEYLGPNFNGKFDTTIIHQGMINLKGTISGEYQIENYSKQTLEIGFEQIFQVSI

Radius of gyration: 18.55 Å; Cα contacts (8 Å, |Δi|>4): 468; chains: 1; bounding box: 58×37×52 Å

Mean predicted aligned error: 8.86 Å

Solvent-accessible surface area (backbone atoms only — not comparable to full-atom values): 10079 Å² total; per-residue (Å²): 142,83,77,91,60,56,84,56,71,50,76,46,80,44,80,33,78,93,75,28,36,41,38,41,36,39,37,43,62,87,50,37,40,34,40,39,32,47,51,41,76,33,91,92,42,84,63,30,24,41,29,57,32,43,39,32,49,70,90,47,78,44,58,24,49,30,42,39,35,63,79,39,78,71,69,58,29,31,37,41,36,44,31,31,38,43,95,85,52,95,61,56,39,35,37,42,36,40,42,38,38,20,81,88,63,55,34,40,36,39,41,38,37,43,32,73,69,44,96,41,55,34,40,39,37,41,39,41,28,72,86,58,44,38,38,40,37,38,42,37,42,42,52,94,56,38,34,36,40,37,42,33,40,39,33,60,49,88,95,78,22,40,38,33,38,41,34,36,40,36,27,51,59,90,51,75,74,40,78,46,77,45,79,50,75,49,79,73,83,79,85,128